Protein AF-A0A7X8YFA8-F1 (afdb_monomer_lite)

Sequence (242 aa):
MPSLPRLALPHRLYGRLEQTARQWGIDAADVLELHTTALLDPQTEDEERELAQATEVISRYWEGDGVELSDLQKDVGHHDVAILRMGPVVTEAVHYGEEAEDPELPRTKFPLDQPRGGYSRRWMGMAVGDSPEEVWQAARGYWRLKPNLNYLVPSRFGYAPYVFRVGEWISFSSTKFYAGSGWLIDLDNRQRHRLLEPQQGTHLSALGDPEAAEPADLEVAAAMADQLLRLGPRGTNPVIRL

Secondary structure (DSSP, 8-state):
-PPPPP----HHHHHHHHHHHHHHTS-HHHHHHHHHHTTS---SHHHHHHHHHHHHHHHHHHHT--EEHHHHHHHHTTS-EEEEE-B------SS-SS----TT-----------TT----TT-B--TT--HHHHHHHHT--BSS----SEEEEEBTTEE---EEEEEEEEEETTEEEEEEEEEEETTTTEEEEEPPPPTT--S--EEEEEEPPHHHHHHHHHHTTEEEE--S--S--EEE-

Foldseek 3Di:
DDDDDDDDDDPVVQVVLVVLCVLLLEASVLSVVLVVLLVDDDPDPLSVLLNVLSVVVVVCSVVSFADEPVVCCVQQVVAFEKEFAADDPDPPPPDPPDDDPDPDDDDDDDDDPQPVPADPWDQSHDRSSDDPQSNLLSQQTKDQDQSPHQWYFYDGSQWGAWIKGADDWDDPDPGIIGRPWIWTQDLVVQWIWTFACDDPPDSTTDTHDIDHHDPSSNSSCVNHHRGRYSNHYDDSDSMDTD

Structure (mmCIF, N/CA/C/O backbone):
data_AF-A0A7X8YFA8-F1
#
_entry.id   AF-A0A7X8YFA8-F1
#
loop_
_atom_site.group_PDB
_atom_site.id
_atom_site.type_symbol
_atom_site.label_atom_id
_atom_site.label_alt_id
_atom_site.label_comp_id
_atom_site.label_asym_id
_atom_site.label_entity_id
_atom_site.label_seq_id
_atom_site.pdbx_PDB_ins_code
_atom_site.Cartn_x
_atom_site.Cartn_y
_atom_site.Cartn_z
_atom_site.occupancy
_atom_site.B_iso_or_equiv
_atom_site.auth_seq_id
_atom_site.auth_comp_id
_atom_site.auth_asym_id
_atom_site.auth_atom_id
_atom_site.pdbx_PDB_model_num
ATOM 1 N N . MET A 1 1 ? 6.538 15.213 -28.857 1.00 42.25 1 MET A N 1
ATOM 2 C CA . MET A 1 1 ? 7.175 14.016 -28.273 1.00 42.25 1 MET A CA 1
ATOM 3 C C . MET A 1 1 ? 6.832 12.812 -29.137 1.00 42.25 1 MET A C 1
ATOM 5 O O . MET A 1 1 ? 5.666 12.700 -29.508 1.00 42.25 1 MET A O 1
ATOM 9 N N . PRO A 1 2 ? 7.804 11.973 -29.527 1.00 39.84 2 PRO A N 1
ATOM 10 C CA . PRO A 1 2 ? 7.511 10.715 -30.209 1.00 39.84 2 PRO A CA 1
ATOM 11 C C . PRO A 1 2 ? 6.705 9.809 -29.269 1.00 39.84 2 PRO A C 1
ATOM 13 O O . PRO A 1 2 ? 7.019 9.705 -28.086 1.00 39.84 2 PRO A O 1
ATOM 16 N N . SER A 1 3 ? 5.637 9.193 -29.776 1.00 46.00 3 SER A N 1
ATOM 17 C CA . SER A 1 3 ? 4.867 8.203 -29.020 1.00 46.00 3 SER A CA 1
ATOM 18 C C . SER A 1 3 ? 5.777 7.039 -28.638 1.00 46.00 3 SER A C 1
ATOM 20 O O . SER A 1 3 ? 6.450 6.496 -29.519 1.00 46.00 3 SER A O 1
ATOM 22 N N . LEU A 1 4 ? 5.770 6.637 -27.364 1.00 49.59 4 LEU A N 1
ATOM 23 C CA . LEU A 1 4 ? 6.447 5.415 -26.935 1.00 49.59 4 LEU A CA 1
ATOM 24 C C . LEU A 1 4 ? 5.992 4.237 -27.818 1.00 49.59 4 LEU A C 1
ATOM 26 O O . LEU A 1 4 ? 4.801 4.141 -28.149 1.00 49.59 4 LEU A O 1
ATOM 30 N N . PRO A 1 5 ? 6.914 3.359 -28.240 1.00 58.44 5 PRO A N 1
ATOM 31 C CA . PRO A 1 5 ? 6.567 2.213 -29.064 1.00 58.44 5 PRO A CA 1
ATOM 32 C C . PRO A 1 5 ? 5.579 1.318 -28.310 1.00 58.44 5 PRO A C 1
ATOM 34 O O . PRO A 1 5 ? 5.818 0.913 -27.175 1.00 58.44 5 PRO A O 1
ATOM 37 N N . ARG A 1 6 ? 4.445 1.005 -28.945 1.00 70.75 6 ARG A N 1
ATOM 38 C CA . ARG A 1 6 ? 3.500 0.017 -28.415 1.00 70.75 6 ARG A CA 1
ATOM 39 C C . ARG A 1 6 ? 4.117 -1.370 -28.567 1.00 70.75 6 ARG A C 1
ATOM 41 O O . ARG A 1 6 ? 4.454 -1.768 -29.681 1.00 70.75 6 ARG A O 1
ATOM 48 N N . LEU A 1 7 ? 4.240 -2.105 -27.466 1.00 75.06 7 LEU A N 1
ATOM 49 C CA . LEU A 1 7 ? 4.729 -3.479 -27.488 1.00 75.06 7 LEU A CA 1
ATOM 50 C C . LEU A 1 7 ? 3.625 -4.409 -28.011 1.00 75.06 7 LEU A C 1
ATOM 52 O O . LEU A 1 7 ? 2.580 -4.565 -27.382 1.00 75.06 7 LEU A O 1
ATOM 56 N N . ALA A 1 8 ? 3.849 -5.031 -29.168 1.00 81.88 8 ALA A N 1
ATOM 57 C CA . ALA A 1 8 ? 2.977 -6.087 -29.668 1.00 81.88 8 ALA A CA 1
ATOM 58 C C . ALA A 1 8 ? 3.393 -7.426 -29.047 1.00 81.88 8 ALA A C 1
ATOM 60 O O . ALA A 1 8 ? 4.491 -7.920 -29.302 1.00 81.88 8 ALA A O 1
ATOM 61 N N . LEU A 1 9 ? 2.512 -8.025 -28.244 1.00 82.50 9 LEU A N 1
ATOM 62 C CA . LEU A 1 9 ? 2.742 -9.348 -27.666 1.00 82.50 9 LEU A CA 1
ATOM 63 C C . LEU A 1 9 ? 2.163 -10.446 -28.575 1.00 82.50 9 LEU A C 1
ATOM 65 O O . LEU A 1 9 ? 1.018 -10.334 -29.022 1.00 82.50 9 LEU A O 1
ATOM 69 N N . PRO A 1 10 ? 2.898 -11.547 -28.823 1.00 91.12 10 PRO A N 1
ATOM 70 C CA . PRO A 1 10 ? 2.333 -12.749 -29.424 1.00 91.12 10 PRO A CA 1
ATOM 71 C C . PRO A 1 10 ? 1.088 -13.220 -28.662 1.00 91.12 10 PRO A C 1
ATOM 73 O O . PRO A 1 10 ? 1.108 -13.299 -27.434 1.00 91.12 10 PRO A O 1
ATOM 76 N N . HIS A 1 11 ? 0.032 -13.618 -29.379 1.00 86.12 11 HIS A N 1
ATOM 77 C CA . HIS A 1 11 ? -1.260 -13.995 -28.782 1.00 86.12 11 HIS A CA 1
ATOM 78 C C . HIS A 1 11 ? -1.143 -15.046 -27.662 1.00 86.12 11 HIS A C 1
ATOM 80 O O . HIS A 1 11 ? -1.817 -14.952 -26.642 1.00 86.12 11 HIS A O 1
ATOM 86 N N . ARG A 1 12 ? -0.229 -16.017 -27.807 1.00 90.38 12 ARG A N 1
ATOM 87 C CA . ARG A 1 12 ? 0.032 -17.035 -26.775 1.00 90.38 12 ARG A CA 1
ATOM 88 C C . ARG A 1 12 ? 0.602 -16.450 -25.480 1.00 90.38 12 ARG A C 1
ATOM 90 O O . ARG A 1 12 ? 0.260 -16.933 -24.408 1.00 90.38 12 ARG A O 1
ATOM 97 N N . LEU A 1 13 ? 1.478 -15.449 -25.576 1.00 90.06 13 LEU A N 1
ATOM 98 C CA . LEU A 1 13 ? 2.045 -14.785 -24.400 1.00 90.06 13 LEU A CA 1
ATOM 99 C C . LEU A 1 13 ? 0.993 -13.913 -23.724 1.00 90.06 13 LEU A C 1
ATOM 101 O O . LEU A 1 13 ? 0.855 -13.976 -22.508 1.00 90.06 13 LEU A O 1
ATOM 105 N N . TYR A 1 14 ? 0.199 -13.190 -24.515 1.00 89.56 14 TYR A N 1
ATOM 106 C CA . TYR A 1 14 ? -0.909 -12.402 -23.988 1.00 89.56 14 TYR A CA 1
ATOM 107 C C . TYR A 1 14 ? -1.932 -13.271 -23.240 1.00 89.56 14 TYR A C 1
ATOM 109 O O . TYR A 1 14 ? -2.271 -12.966 -22.104 1.00 89.56 14 TYR A O 1
ATOM 117 N N . GLY A 1 15 ? -2.337 -14.415 -23.806 1.00 91.25 15 GLY A N 1
ATOM 118 C CA . GLY A 1 15 ? -3.273 -15.327 -23.136 1.00 91.25 15 GLY A CA 1
ATOM 119 C C . GLY A 1 15 ? -2.741 -15.899 -21.814 1.00 91.25 15 GLY A C 1
ATOM 120 O O . GLY A 1 15 ? -3.505 -16.052 -20.864 1.00 91.25 15 GLY A O 1
ATOM 121 N N . ARG A 1 16 ? -1.429 -16.171 -21.718 1.00 94.19 16 ARG A N 1
ATOM 122 C CA . ARG A 1 16 ? -0.795 -16.579 -20.451 1.00 94.19 16 ARG A CA 1
ATOM 123 C C . ARG A 1 16 ? -0.769 -15.437 -19.440 1.00 94.19 16 ARG A C 1
ATOM 125 O O . ARG A 1 16 ? -1.089 -15.668 -18.283 1.00 94.19 16 ARG A O 1
ATOM 132 N N . LEU A 1 17 ? -0.439 -14.224 -19.882 1.00 93.69 17 LEU A N 1
ATOM 133 C CA . LEU A 1 17 ? -0.443 -13.030 -19.038 1.00 93.69 17 LEU A CA 1
ATOM 134 C C . LEU A 1 17 ? -1.838 -12.770 -18.448 1.00 93.69 17 LEU A C 1
ATOM 136 O O . LEU A 1 17 ? -1.967 -12.587 -17.244 1.00 93.69 17 LEU A O 1
ATOM 140 N N . GLU A 1 18 ? -2.892 -12.835 -19.265 1.00 93.62 18 GLU A N 1
ATOM 141 C CA . GLU A 1 18 ? -4.280 -12.696 -18.802 1.00 93.62 18 GLU A CA 1
ATOM 142 C C . GLU A 1 18 ? -4.719 -13.822 -17.858 1.00 93.62 18 GLU A C 1
ATOM 144 O O . GLU A 1 18 ? -5.580 -13.624 -16.999 1.00 93.62 18 GLU A O 1
ATOM 149 N N . GLN A 1 19 ? -4.192 -15.035 -18.036 1.00 95.12 19 GLN A N 1
ATOM 150 C CA . GLN A 1 19 ? -4.459 -16.144 -17.124 1.00 95.12 19 GLN A CA 1
ATOM 151 C C . GLN A 1 19 ? -3.799 -15.900 -15.763 1.00 95.12 19 GLN A C 1
ATOM 153 O O . GLN A 1 19 ? -4.477 -16.025 -14.746 1.00 95.12 19 GLN A O 1
ATOM 158 N N . THR A 1 20 ? -2.524 -15.501 -15.745 1.00 95.81 20 THR A N 1
ATOM 159 C CA . THR A 1 20 ? -1.804 -15.135 -14.518 1.00 95.81 20 THR A CA 1
ATOM 160 C C . THR A 1 20 ? -2.493 -13.973 -13.805 1.00 95.81 20 THR A C 1
ATOM 162 O O . THR A 1 20 ? -2.790 -14.076 -12.623 1.00 95.81 20 THR A O 1
ATOM 165 N N . ALA A 1 21 ? -2.852 -12.912 -14.532 1.00 94.81 21 ALA A N 1
ATOM 166 C CA . ALA A 1 21 ? -3.550 -11.751 -13.978 1.00 94.81 21 ALA A CA 1
ATOM 167 C C . ALA A 1 21 ? -4.880 -12.129 -13.308 1.00 94.81 21 ALA A C 1
ATOM 169 O O . ALA A 1 21 ? -5.174 -11.683 -12.202 1.00 94.81 21 ALA A O 1
ATOM 170 N N . ARG A 1 22 ? -5.660 -13.021 -13.935 1.00 94.75 22 ARG A N 1
ATOM 171 C CA . ARG A 1 22 ? -6.893 -13.558 -13.339 1.00 94.75 22 ARG A CA 1
ATOM 172 C C . ARG A 1 22 ? -6.633 -14.399 -12.096 1.00 94.75 22 ARG A C 1
ATOM 174 O O . ARG A 1 22 ? -7.399 -14.288 -11.149 1.00 94.75 22 ARG A O 1
ATOM 181 N N . GLN A 1 23 ? -5.589 -15.224 -12.102 1.00 95.12 23 GLN A N 1
ATOM 182 C CA . GLN A 1 23 ? -5.212 -16.036 -10.944 1.00 95.12 23 GLN A CA 1
ATOM 183 C C . GLN A 1 23 ? -4.785 -15.161 -9.759 1.00 95.12 23 GLN A C 1
ATOM 185 O O . GLN A 1 23 ? -5.165 -15.442 -8.630 1.00 95.12 23 GLN A O 1
ATOM 190 N N . TRP A 1 24 ? -4.019 -14.105 -10.022 1.00 95.75 24 TRP A N 1
ATOM 191 C CA . TRP A 1 24 ? -3.529 -13.171 -9.006 1.00 95.75 24 TRP A CA 1
ATOM 192 C C . TRP A 1 24 ? -4.568 -12.119 -8.610 1.00 95.75 24 TRP A C 1
ATOM 194 O O . TRP A 1 24 ? -4.376 -11.395 -7.642 1.00 95.75 24 TRP A O 1
ATOM 204 N N . GLY A 1 25 ? -5.675 -12.012 -9.350 1.00 94.69 25 GLY A N 1
ATOM 205 C CA . GLY A 1 25 ? -6.705 -11.013 -9.092 1.00 94.69 25 GLY A CA 1
ATOM 206 C C . GLY A 1 25 ? -6.229 -9.578 -9.333 1.00 94.69 25 GLY A C 1
ATOM 207 O O . GLY A 1 25 ? -6.668 -8.676 -8.624 1.00 94.69 25 GLY A O 1
ATOM 208 N N . ILE A 1 26 ? -5.358 -9.349 -10.321 1.00 92.88 26 ILE A N 1
ATOM 209 C CA . ILE A 1 26 ? -4.849 -8.018 -10.700 1.00 92.88 26 ILE A CA 1
ATOM 210 C C . ILE A 1 26 ? -4.916 -7.801 -12.220 1.00 92.88 26 ILE A C 1
ATOM 212 O O . ILE A 1 26 ? -5.414 -8.648 -12.962 1.00 92.88 26 ILE A O 1
ATOM 216 N N . ASP A 1 27 ? -4.469 -6.639 -12.701 1.00 90.69 27 ASP A N 1
ATOM 217 C CA . ASP A 1 27 ? -4.460 -6.322 -14.131 1.00 90.69 27 ASP A CA 1
ATOM 218 C C . ASP A 1 27 ? -3.286 -6.992 -14.871 1.00 90.69 27 ASP A C 1
ATOM 220 O O . ASP A 1 27 ? -2.201 -7.167 -14.321 1.00 90.69 27 ASP A O 1
ATOM 224 N N . ALA A 1 28 ? -3.465 -7.327 -16.150 1.00 89.75 28 ALA A N 1
ATOM 225 C CA . ALA A 1 28 ? -2.391 -7.882 -16.976 1.00 89.75 28 ALA A CA 1
ATOM 226 C C . ALA A 1 28 ? -1.212 -6.906 -17.137 1.00 89.75 28 ALA A C 1
ATOM 228 O O . ALA A 1 28 ? -0.062 -7.342 -17.199 1.00 89.75 28 ALA A O 1
ATOM 229 N N . ALA A 1 29 ? -1.486 -5.598 -17.179 1.00 87.00 29 ALA A N 1
ATOM 230 C CA . ALA A 1 29 ? -0.440 -4.581 -17.178 1.00 87.00 29 ALA A CA 1
ATOM 231 C C . ALA A 1 29 ? 0.346 -4.582 -15.858 1.00 87.00 29 ALA A C 1
ATOM 233 O O . ALA A 1 29 ? 1.568 -4.493 -15.892 1.00 87.00 29 ALA A O 1
ATOM 234 N N . ASP A 1 30 ? -0.344 -4.767 -14.727 1.00 90.62 30 ASP A N 1
ATOM 235 C CA . ASP A 1 30 ? 0.267 -4.827 -13.395 1.00 90.62 30 ASP A CA 1
ATOM 236 C C . ASP A 1 30 ? 1.191 -6.052 -13.269 1.00 90.62 30 ASP A C 1
ATOM 238 O O . ASP A 1 30 ? 2.312 -5.921 -12.790 1.00 90.62 30 ASP A O 1
ATOM 242 N N . VAL A 1 31 ? 0.775 -7.222 -13.780 1.00 93.44 31 VAL A N 1
ATOM 243 C CA . VAL A 1 31 ? 1.629 -8.428 -13.835 1.00 93.44 31 VAL A CA 1
ATOM 244 C C . VAL A 1 31 ? 2.893 -8.177 -14.659 1.00 93.44 31 VAL A C 1
ATOM 246 O O . VAL A 1 31 ? 3.991 -8.541 -14.240 1.00 93.44 31 VAL A O 1
ATOM 249 N N . LEU A 1 32 ? 2.747 -7.578 -15.845 1.00 92.00 32 LEU A N 1
ATOM 250 C CA . LEU A 1 32 ? 3.880 -7.306 -16.730 1.00 92.00 32 LEU A CA 1
ATOM 251 C C . LEU A 1 32 ? 4.855 -6.308 -16.098 1.00 92.00 32 LEU A C 1
ATOM 253 O O . LEU A 1 32 ? 6.065 -6.518 -16.164 1.00 92.00 32 LEU A O 1
ATOM 257 N N . GLU A 1 33 ? 4.333 -5.238 -15.506 1.00 90.25 33 GLU A N 1
ATOM 258 C CA . GLU A 1 33 ? 5.128 -4.203 -14.852 1.00 90.25 33 GLU A CA 1
ATOM 259 C C . GLU A 1 33 ? 5.884 -4.776 -13.652 1.00 90.25 33 GLU A C 1
ATOM 261 O O . GLU A 1 33 ? 7.105 -4.680 -13.622 1.00 90.25 33 GLU A O 1
ATOM 266 N N . LEU A 1 34 ? 5.194 -5.479 -12.749 1.00 93.56 34 LEU A N 1
ATOM 267 C CA .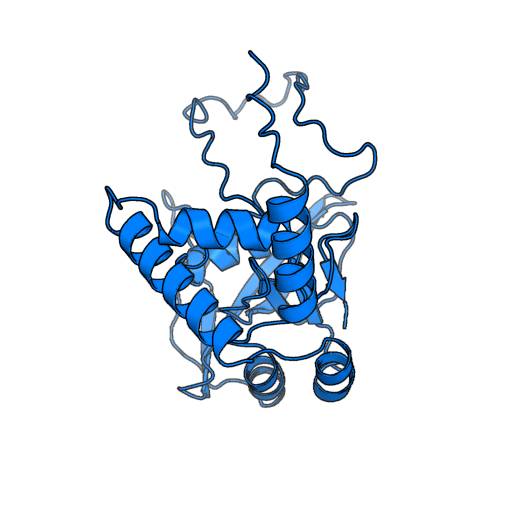 LEU A 1 34 ? 5.789 -6.121 -11.577 1.00 93.56 34 LEU A CA 1
ATOM 268 C C . LEU A 1 34 ? 6.917 -7.098 -11.957 1.00 93.56 34 LEU A C 1
ATOM 270 O O . LEU A 1 34 ? 8.011 -7.034 -11.399 1.00 93.56 34 LEU A O 1
ATOM 274 N N . HIS A 1 35 ? 6.688 -7.968 -12.948 1.00 94.75 35 HIS A N 1
ATOM 275 C CA . HIS A 1 35 ? 7.731 -8.872 -13.442 1.00 94.75 35 HIS A CA 1
ATOM 276 C C . HIS A 1 35 ? 8.899 -8.137 -14.091 1.00 94.75 35 HIS A C 1
ATOM 278 O O . HIS A 1 35 ? 10.032 -8.591 -13.975 1.00 94.75 35 HIS A O 1
ATOM 284 N N . THR A 1 36 ? 8.639 -7.038 -14.798 1.00 91.62 36 THR A N 1
ATOM 285 C CA . THR A 1 36 ? 9.711 -6.248 -15.407 1.00 91.62 36 THR A CA 1
ATOM 286 C C . THR A 1 36 ? 10.559 -5.604 -14.318 1.00 91.62 36 THR A C 1
ATOM 288 O O . THR A 1 36 ? 11.775 -5.736 -14.365 1.00 91.62 36 THR A O 1
ATOM 291 N N . THR A 1 37 ? 9.936 -5.003 -13.302 1.00 90.31 37 THR A N 1
ATOM 292 C CA . THR A 1 37 ? 10.620 -4.429 -12.137 1.00 90.31 37 THR A CA 1
ATOM 293 C C . THR A 1 37 ? 11.534 -5.446 -11.450 1.00 90.31 37 THR A C 1
ATOM 295 O O . THR A 1 37 ? 12.689 -5.139 -11.184 1.00 90.31 37 THR A O 1
ATOM 298 N N . ALA A 1 38 ? 11.069 -6.683 -11.256 1.00 93.31 38 ALA A N 1
ATOM 299 C CA . ALA A 1 38 ? 11.861 -7.755 -10.643 1.00 93.31 38 ALA A CA 1
ATOM 300 C C . ALA A 1 38 ? 12.995 -8.321 -11.534 1.00 93.31 38 ALA A C 1
ATOM 302 O O . ALA A 1 38 ? 13.726 -9.212 -11.104 1.00 93.31 38 ALA A O 1
ATOM 303 N N . LEU A 1 39 ? 13.123 -7.867 -12.787 1.00 92.12 39 LEU A N 1
ATOM 304 C CA . LEU A 1 39 ? 14.130 -8.339 -13.750 1.00 92.12 39 LEU A CA 1
ATOM 305 C C . LEU A 1 39 ? 15.151 -7.270 -14.154 1.00 92.12 39 LEU A C 1
ATOM 307 O O . LEU A 1 39 ? 16.132 -7.605 -14.822 1.00 92.12 39 LEU A O 1
ATOM 311 N N . LEU A 1 40 ? 14.906 -5.999 -13.831 1.00 88.56 40 LEU A N 1
ATOM 312 C CA . LEU A 1 40 ? 15.832 -4.916 -14.156 1.00 88.56 40 LEU A CA 1
ATOM 313 C C . LEU A 1 40 ? 17.072 -4.987 -13.259 1.00 88.56 40 LEU A C 1
ATOM 315 O O . LEU A 1 40 ? 16.991 -5.419 -12.120 1.00 88.56 40 LEU A O 1
ATOM 319 N N . ASP A 1 41 ? 18.224 -4.574 -13.780 1.00 91.12 41 ASP A N 1
ATOM 320 C CA . ASP A 1 41 ? 19.457 -4.492 -12.992 1.00 91.12 41 ASP A CA 1
ATOM 321 C C . ASP A 1 41 ? 19.460 -3.171 -12.203 1.00 91.12 41 ASP A C 1
ATOM 323 O O . ASP A 1 41 ? 19.496 -2.110 -12.841 1.00 91.12 41 ASP A O 1
ATOM 327 N N . PRO A 1 42 ? 19.381 -3.197 -10.860 1.00 90.94 42 PRO A N 1
ATOM 328 C CA . PRO A 1 42 ? 19.246 -1.984 -10.069 1.00 90.94 42 PRO A CA 1
ATOM 329 C C . PRO A 1 42 ? 20.544 -1.176 -10.114 1.00 90.94 42 PRO A C 1
ATOM 331 O O . PRO A 1 42 ? 21.641 -1.708 -9.957 1.00 90.94 42 PRO A O 1
ATOM 334 N N . GLN A 1 43 ? 20.422 0.129 -10.335 1.00 90.50 43 GLN A N 1
ATOM 335 C CA . GLN A 1 43 ? 21.544 1.070 -10.385 1.00 90.50 43 GLN A CA 1
ATOM 336 C C . GLN A 1 43 ? 21.643 1.929 -9.119 1.00 90.50 43 GLN A C 1
ATOM 338 O O . GLN A 1 43 ? 22.642 2.624 -8.917 1.00 90.50 43 GLN A O 1
ATOM 343 N N . THR A 1 44 ? 20.614 1.905 -8.272 1.00 89.81 44 THR A N 1
ATOM 344 C CA . THR A 1 44 ? 20.532 2.661 -7.017 1.00 89.81 44 THR A CA 1
ATOM 345 C C . THR A 1 44 ? 20.024 1.773 -5.881 1.00 89.81 44 THR A C 1
ATOM 347 O O . THR A 1 44 ? 19.406 0.738 -6.126 1.00 89.81 44 THR A O 1
ATOM 350 N N . GLU A 1 45 ? 20.250 2.187 -4.631 1.00 87.69 45 GLU A N 1
ATOM 351 C CA . GLU A 1 45 ? 19.710 1.483 -3.455 1.00 87.69 45 GLU A CA 1
ATOM 352 C C . GLU A 1 45 ? 18.174 1.453 -3.460 1.00 87.69 45 GLU A C 1
ATOM 354 O O . GLU A 1 45 ? 17.570 0.469 -3.042 1.00 87.69 45 GLU A O 1
ATOM 359 N N . ASP A 1 46 ? 17.526 2.511 -3.954 1.00 84.19 46 ASP A N 1
ATOM 360 C CA . ASP A 1 46 ? 16.065 2.578 -4.056 1.00 84.19 46 ASP A CA 1
ATOM 361 C C . ASP A 1 46 ? 15.540 1.567 -5.086 1.00 84.19 46 ASP A C 1
ATOM 363 O O . ASP A 1 46 ? 14.562 0.867 -4.832 1.00 84.19 46 ASP A O 1
ATOM 367 N N . GLU A 1 47 ? 16.230 1.430 -6.224 1.00 88.00 47 GLU A N 1
ATOM 368 C CA . GLU A 1 47 ? 15.918 0.413 -7.234 1.00 88.00 47 GLU A CA 1
ATOM 369 C C . GLU A 1 47 ? 16.182 -1.009 -6.719 1.00 88.00 47 GLU A C 1
ATOM 371 O O . GLU A 1 47 ? 15.436 -1.927 -7.054 1.00 88.00 47 GLU A O 1
ATOM 376 N N . GLU A 1 48 ? 17.201 -1.206 -5.879 1.00 92.06 48 GLU A N 1
ATOM 377 C CA . GLU A 1 48 ? 17.471 -2.495 -5.235 1.00 92.06 48 GLU A CA 1
ATOM 378 C C . GLU A 1 48 ? 16.352 -2.877 -4.253 1.00 92.06 48 GLU A C 1
ATOM 380 O O . GLU A 1 48 ? 15.878 -4.017 -4.274 1.00 92.06 48 GLU A O 1
ATOM 385 N N . ARG A 1 49 ? 15.863 -1.921 -3.446 1.00 91.31 49 ARG A N 1
ATOM 386 C CA . ARG A 1 49 ? 14.697 -2.131 -2.567 1.00 91.31 49 ARG A CA 1
ATOM 387 C C . ARG A 1 49 ? 13.433 -2.440 -3.367 1.00 91.31 49 ARG A C 1
ATOM 389 O O . ARG A 1 49 ? 12.714 -3.379 -3.027 1.00 91.31 49 ARG A O 1
ATOM 396 N N . GLU A 1 50 ? 13.185 -1.692 -4.440 1.00 91.69 50 GLU A N 1
ATOM 397 C CA . GLU A 1 50 ? 12.049 -1.916 -5.339 1.00 91.69 50 GLU A CA 1
ATOM 398 C C . GLU A 1 50 ? 12.098 -3.317 -5.971 1.00 91.69 50 GLU A C 1
ATOM 400 O O . GLU A 1 50 ? 11.092 -4.028 -5.975 1.00 91.69 50 GLU A O 1
ATOM 405 N N . LEU A 1 51 ? 13.266 -3.753 -6.458 1.00 94.62 51 LEU A N 1
ATOM 406 C CA . LEU A 1 51 ? 13.460 -5.089 -7.024 1.00 94.62 51 LEU A CA 1
ATOM 407 C C . LEU A 1 51 ? 13.222 -6.189 -5.991 1.00 94.62 51 LEU A C 1
ATOM 409 O O . LEU A 1 51 ? 12.529 -7.170 -6.285 1.00 94.62 51 LEU A O 1
ATOM 413 N N . ALA A 1 52 ? 13.799 -6.044 -4.796 1.00 95.81 52 ALA A N 1
ATOM 414 C CA . ALA A 1 52 ? 13.650 -7.017 -3.721 1.00 95.81 52 ALA A CA 1
ATOM 415 C C . ALA A 1 52 ? 12.172 -7.178 -3.341 1.00 95.81 52 ALA A C 1
ATOM 417 O O . ALA A 1 52 ? 11.657 -8.298 -3.312 1.00 95.81 52 ALA A O 1
ATOM 418 N N . GLN A 1 53 ? 11.462 -6.061 -3.160 1.00 96.31 53 GLN A N 1
ATOM 419 C CA . GLN A 1 53 ? 10.042 -6.077 -2.829 1.00 96.31 53 GLN A CA 1
ATOM 420 C C . GLN A 1 53 ? 9.183 -6.621 -3.978 1.00 96.31 53 GLN A C 1
ATOM 422 O O . GLN A 1 53 ? 8.262 -7.402 -3.743 1.00 96.31 53 GLN A O 1
ATOM 427 N N . ALA A 1 54 ? 9.481 -6.266 -5.230 1.00 96.75 54 ALA A N 1
ATOM 428 C CA . ALA A 1 54 ? 8.783 -6.812 -6.393 1.00 96.75 54 ALA A CA 1
ATOM 429 C C . ALA A 1 54 ? 8.945 -8.338 -6.489 1.00 96.75 54 ALA A C 1
ATOM 431 O O . ALA A 1 54 ? 7.980 -9.052 -6.768 1.00 96.75 54 ALA A O 1
ATOM 432 N N . THR A 1 55 ? 10.150 -8.844 -6.219 1.00 97.75 55 THR A N 1
ATOM 433 C CA . THR A 1 55 ? 10.448 -10.282 -6.204 1.00 97.75 55 THR A CA 1
ATOM 434 C C . THR A 1 55 ? 9.649 -11.006 -5.121 1.00 97.75 55 THR A C 1
ATOM 436 O O . THR A 1 55 ? 9.045 -12.042 -5.402 1.00 97.75 55 THR A O 1
ATOM 439 N N . GLU A 1 56 ? 9.582 -10.433 -3.920 1.00 97.56 56 GLU A N 1
ATOM 440 C CA . GLU A 1 56 ? 8.796 -10.972 -2.806 1.00 97.56 56 GLU A CA 1
ATOM 441 C C . GLU A 1 56 ? 7.297 -11.024 -3.136 1.00 97.56 56 GLU A C 1
ATOM 443 O O . GLU A 1 56 ? 6.656 -12.067 -3.009 1.00 97.56 56 GLU A O 1
ATOM 448 N N . VAL A 1 57 ? 6.740 -9.927 -3.663 1.00 97.81 57 VAL A N 1
ATOM 449 C CA . VAL A 1 57 ? 5.329 -9.859 -4.082 1.00 97.81 57 VAL A CA 1
ATOM 450 C C . VAL A 1 57 ? 5.013 -10.930 -5.134 1.00 97.81 57 VAL A C 1
ATOM 452 O O . VAL A 1 57 ? 3.968 -11.578 -5.063 1.00 97.81 57 VAL A O 1
ATOM 455 N N . ILE A 1 58 ? 5.916 -11.160 -6.094 1.00 97.94 58 ILE A N 1
ATOM 456 C CA . ILE A 1 58 ? 5.770 -12.237 -7.083 1.00 97.94 58 ILE A CA 1
ATOM 457 C C . ILE A 1 58 ? 5.775 -13.613 -6.403 1.00 97.94 58 ILE A C 1
ATOM 459 O O . ILE A 1 58 ? 4.941 -14.447 -6.760 1.00 97.94 58 ILE A O 1
ATOM 463 N N . SER A 1 59 ? 6.684 -13.868 -5.452 1.00 98.12 59 SER A N 1
ATOM 464 C CA . SER A 1 59 ? 6.753 -15.156 -4.738 1.00 98.12 59 SER A CA 1
ATOM 465 C C . SER A 1 59 ? 5.441 -15.462 -4.026 1.00 98.12 59 SER A C 1
ATOM 467 O O . SER A 1 59 ? 4.835 -16.505 -4.271 1.00 98.12 59 SER A O 1
ATOM 469 N N . ARG A 1 60 ? 4.932 -14.499 -3.255 1.00 98.00 60 ARG A N 1
ATOM 470 C CA . ARG A 1 60 ? 3.663 -14.616 -2.526 1.00 98.00 60 ARG A CA 1
ATOM 471 C C . ARG A 1 60 ? 2.487 -14.926 -3.455 1.00 98.00 60 ARG A C 1
ATOM 473 O O . ARG A 1 60 ? 1.689 -15.825 -3.189 1.00 98.00 60 ARG A O 1
ATOM 480 N N . TYR A 1 61 ? 2.411 -14.275 -4.617 1.00 97.38 61 TYR A N 1
ATOM 481 C CA . TYR A 1 61 ? 1.393 -14.614 -5.615 1.00 97.38 61 TYR A CA 1
ATOM 482 C C . TYR A 1 61 ? 1.507 -16.053 -6.146 1.00 97.38 61 TYR A C 1
ATOM 484 O O . TYR A 1 61 ? 0.484 -16.696 -6.407 1.00 97.38 61 TYR A O 1
ATOM 492 N N . TRP A 1 62 ? 2.723 -16.575 -6.324 1.00 96.75 62 TRP A N 1
ATOM 493 C CA . TRP A 1 62 ? 2.933 -17.970 -6.731 1.00 96.75 62 TRP A CA 1
ATOM 494 C C . TRP A 1 62 ? 2.597 -18.974 -5.630 1.00 96.75 62 TRP A C 1
ATOM 496 O O . TRP A 1 62 ? 2.131 -20.071 -5.941 1.00 96.75 62 TRP A O 1
ATOM 506 N N . GLU A 1 63 ? 2.779 -18.588 -4.371 1.00 96.75 63 GLU A N 1
ATOM 507 C CA . GLU A 1 63 ? 2.382 -19.360 -3.187 1.00 96.75 63 GLU A CA 1
ATOM 508 C C . GLU A 1 63 ? 0.858 -19.383 -2.986 1.00 96.75 63 GLU A C 1
ATOM 510 O O . GLU A 1 63 ? 0.328 -20.238 -2.276 1.00 96.75 63 GLU A O 1
ATOM 515 N N . GLY A 1 64 ? 0.135 -18.529 -3.716 1.00 94.25 64 GLY A N 1
ATOM 516 C CA . GLY A 1 64 ? -1.321 -18.475 -3.713 1.00 94.25 64 GLY A CA 1
ATOM 517 C C . GLY A 1 64 ? -1.891 -17.505 -2.686 1.00 94.25 64 GLY A C 1
ATOM 518 O O . GLY A 1 64 ? -3.104 -17.541 -2.456 1.00 94.25 64 GLY A O 1
ATOM 519 N N . ASP A 1 65 ? -1.054 -16.630 -2.126 1.00 95.00 65 ASP A N 1
ATOM 520 C CA . ASP A 1 65 ? -1.476 -15.579 -1.213 1.00 95.00 65 ASP A CA 1
ATOM 521 C C . ASP A 1 65 ? -2.526 -14.660 -1.853 1.00 95.00 65 ASP A C 1
ATOM 523 O O . ASP A 1 65 ? -2.721 -14.567 -3.076 1.00 95.00 65 ASP A O 1
ATOM 527 N N . GLY A 1 66 ? -3.224 -13.958 -0.974 1.00 94.25 66 GLY A N 1
ATOM 528 C CA . GLY A 1 66 ? -4.049 -12.821 -1.319 1.00 94.25 66 GLY A CA 1
ATOM 529 C C . GLY A 1 66 ? -5.469 -12.920 -0.800 1.00 94.25 66 GLY A C 1
ATOM 530 O O . GLY A 1 66 ? -6.079 -13.987 -0.755 1.00 94.25 66 GLY A O 1
ATOM 531 N N . VAL A 1 67 ? -5.986 -11.760 -0.419 1.00 96.44 67 VAL A N 1
ATOM 532 C CA . VAL A 1 67 ? -7.289 -11.589 0.204 1.00 96.44 67 VAL A CA 1
ATOM 533 C C . VAL A 1 67 ? -8.278 -11.084 -0.837 1.00 96.44 67 VAL A C 1
ATOM 535 O O . VAL A 1 67 ? -8.005 -10.138 -1.584 1.00 96.44 67 VAL A O 1
ATOM 538 N N . GLU A 1 68 ? -9.439 -11.727 -0.899 1.00 95.12 68 GLU A N 1
ATOM 539 C CA . GLU A 1 68 ? -10.520 -11.321 -1.789 1.00 95.12 68 GLU A CA 1
ATOM 540 C C . GLU A 1 68 ? -11.225 -10.074 -1.248 1.00 95.12 68 GLU A C 1
ATOM 542 O O . GLU A 1 68 ? -11.483 -9.938 -0.049 1.00 95.12 68 GLU A O 1
ATOM 547 N N . LEU A 1 69 ? -11.631 -9.178 -2.150 1.00 92.50 69 LEU A N 1
ATOM 548 C CA . LEU A 1 69 ? -12.325 -7.943 -1.773 1.00 92.50 69 LEU A CA 1
ATOM 549 C C . LEU A 1 69 ? -13.609 -8.203 -0.963 1.00 92.50 69 LEU A C 1
ATOM 551 O O . LEU A 1 69 ? -13.968 -7.418 -0.089 1.00 92.50 69 LEU A O 1
ATOM 555 N N . SER A 1 70 ? -14.300 -9.313 -1.237 1.00 93.62 70 SER A N 1
ATOM 556 C CA . SER A 1 70 ? -15.507 -9.703 -0.504 1.00 93.62 70 SER A CA 1
ATOM 557 C C . SER A 1 70 ? -15.248 -10.084 0.947 1.00 93.62 70 SER A C 1
ATOM 559 O O . SER A 1 70 ? -16.169 -9.990 1.754 1.00 93.62 70 SER A O 1
ATOM 561 N N . ASP A 1 71 ? -14.044 -10.550 1.269 1.00 95.00 71 ASP A N 1
ATOM 562 C CA . ASP A 1 71 ? -13.675 -10.900 2.638 1.00 95.00 71 ASP A CA 1
ATOM 563 C C . ASP A 1 71 ? -13.269 -9.636 3.397 1.00 95.00 71 ASP A C 1
ATOM 565 O O . ASP A 1 71 ? -13.831 -9.366 4.455 1.00 95.00 71 ASP A O 1
ATOM 569 N N . LEU A 1 72 ? -12.503 -8.743 2.759 1.00 94.62 72 LEU A N 1
ATOM 570 C CA . LEU A 1 72 ? -12.225 -7.400 3.290 1.00 94.62 72 LEU A CA 1
ATOM 571 C C . LEU A 1 72 ? -13.509 -6.615 3.600 1.00 94.62 72 LEU A C 1
ATOM 573 O O . LEU A 1 72 ? -13.614 -5.965 4.634 1.00 94.62 72 LEU A O 1
ATOM 577 N N . GLN A 1 73 ? -14.522 -6.694 2.735 1.00 93.94 73 GLN A N 1
ATOM 578 C CA . GLN A 1 73 ? -15.811 -6.038 2.967 1.00 93.94 73 GLN A CA 1
ATOM 579 C C . GLN A 1 73 ? -16.531 -6.565 4.222 1.00 93.94 73 GLN A C 1
ATOM 581 O O . GLN A 1 73 ? -17.252 -5.810 4.873 1.00 93.94 73 GLN A O 1
ATOM 586 N N . LYS A 1 74 ? -16.375 -7.852 4.557 1.00 93.25 74 LYS A N 1
ATOM 587 C CA . LYS A 1 74 ? -16.960 -8.437 5.775 1.00 93.25 74 LYS A CA 1
ATOM 588 C C . LYS A 1 74 ? -16.166 -8.022 7.007 1.00 93.25 74 LYS A C 1
ATOM 590 O O . LYS A 1 74 ? -16.776 -7.657 8.008 1.00 93.25 74 LYS A O 1
ATOM 595 N N . ASP A 1 75 ? -14.843 -8.066 6.901 1.00 92.31 75 ASP A N 1
ATOM 596 C CA . ASP A 1 75 ? -13.937 -7.864 8.027 1.00 92.31 75 ASP A CA 1
ATOM 597 C C . ASP A 1 75 ? -13.863 -6.388 8.417 1.00 92.31 75 ASP A C 1
ATOM 599 O O . ASP A 1 75 ? -13.962 -6.051 9.590 1.00 92.31 75 ASP A O 1
ATOM 603 N N . VAL A 1 76 ? -13.765 -5.487 7.433 1.00 94.94 76 VAL A N 1
ATOM 604 C CA . VAL A 1 76 ? -13.517 -4.059 7.677 1.00 94.94 76 VAL A CA 1
ATOM 605 C C . VAL A 1 76 ? -14.488 -3.111 6.979 1.00 94.94 76 VAL A C 1
ATOM 607 O O . VAL A 1 76 ? -14.332 -1.904 7.098 1.00 94.94 76 VAL A O 1
ATOM 610 N N . GLY A 1 77 ? -15.533 -3.600 6.304 1.00 88.44 77 GLY A N 1
ATOM 611 C CA . GLY A 1 77 ? -16.515 -2.739 5.616 1.00 88.44 77 GLY A CA 1
ATOM 612 C C . GLY A 1 77 ? -17.420 -1.910 6.536 1.00 88.44 77 GLY A C 1
ATOM 613 O O . GLY A 1 77 ? -18.282 -1.169 6.075 1.00 88.44 77 GLY A O 1
ATOM 614 N N . HIS A 1 78 ? -17.267 -2.059 7.851 1.00 91.94 78 HIS A N 1
ATOM 615 C CA . HIS A 1 78 ? -17.882 -1.178 8.841 1.00 91.94 78 HIS A CA 1
ATOM 616 C C . HIS A 1 78 ? -16.959 -0.015 9.249 1.00 91.94 78 HIS A C 1
ATOM 618 O O . HIS A 1 78 ? -17.401 0.902 9.942 1.00 91.94 78 HIS A O 1
ATOM 624 N N . HIS A 1 79 ? -15.698 -0.041 8.805 1.00 92.62 79 HIS A N 1
ATOM 625 C CA . HIS A 1 79 ? -14.747 1.059 8.896 1.00 92.62 79 HIS A CA 1
ATOM 626 C C . HIS A 1 79 ? -14.798 1.857 7.586 1.00 92.62 79 HIS A C 1
ATOM 628 O O . HIS A 1 79 ? -14.838 1.276 6.507 1.00 92.62 79 HIS A O 1
ATOM 634 N N . ASP A 1 80 ? -14.772 3.192 7.647 1.00 94.75 80 ASP A N 1
ATOM 635 C CA . ASP A 1 80 ? -14.719 4.037 6.443 1.00 94.75 80 ASP A CA 1
ATOM 636 C C . ASP A 1 80 ? -13.327 3.944 5.771 1.00 94.75 80 ASP A C 1
ATOM 638 O O . ASP A 1 80 ? -12.477 4.832 5.937 1.00 94.75 80 ASP A O 1
ATOM 642 N N . VAL A 1 81 ? -13.071 2.856 5.035 1.00 96.06 81 VAL A N 1
ATOM 643 C CA . VAL A 1 81 ? -11.777 2.531 4.411 1.00 96.06 81 VAL A CA 1
ATOM 644 C C . VAL A 1 81 ? -11.802 2.818 2.912 1.00 96.06 81 VAL A C 1
ATOM 646 O O . VAL A 1 81 ? -12.766 2.521 2.204 1.00 96.06 81 VAL A O 1
ATOM 649 N N . ALA A 1 82 ? -10.703 3.364 2.386 1.00 94.44 82 ALA A N 1
ATOM 650 C CA . ALA A 1 82 ? -10.461 3.366 0.950 1.00 94.44 82 ALA A CA 1
ATOM 651 C C . ALA A 1 82 ? -9.145 2.701 0.571 1.00 94.44 82 ALA A C 1
ATOM 653 O O . ALA A 1 82 ? -8.070 3.159 0.960 1.00 94.44 82 ALA A O 1
ATOM 654 N N . ILE A 1 83 ? -9.247 1.706 -0.306 1.00 94.88 83 ILE A N 1
ATOM 655 C CA . ILE A 1 83 ? -8.108 1.154 -1.029 1.00 94.88 83 ILE A CA 1
ATOM 656 C C . ILE A 1 83 ? -7.804 2.082 -2.207 1.00 94.88 83 ILE A C 1
ATOM 658 O O . ILE A 1 83 ? -8.681 2.386 -3.026 1.00 94.88 83 ILE A O 1
ATOM 662 N N . LEU A 1 84 ? -6.558 2.538 -2.299 1.00 92.25 84 LEU A N 1
ATOM 663 C CA . LEU A 1 84 ? -6.069 3.372 -3.392 1.00 92.25 84 LEU A CA 1
ATOM 664 C C . LEU A 1 84 ? -5.222 2.507 -4.319 1.00 92.25 84 LEU A C 1
ATOM 666 O O . LEU A 1 84 ? -4.165 2.028 -3.925 1.00 92.25 84 LEU A O 1
ATOM 670 N N . ARG A 1 85 ? -5.657 2.314 -5.563 1.00 90.38 85 ARG A N 1
ATOM 671 C CA . ARG A 1 85 ? -4.820 1.703 -6.598 1.00 90.38 85 ARG A CA 1
ATOM 672 C C . ARG A 1 85 ? -3.844 2.748 -7.124 1.00 90.38 85 ARG A C 1
ATOM 674 O O . ARG A 1 85 ? -4.205 3.581 -7.959 1.00 90.38 85 ARG A O 1
ATOM 681 N N . MET A 1 86 ? -2.629 2.709 -6.601 1.00 86.75 86 MET A N 1
ATOM 682 C CA . MET A 1 86 ? -1.536 3.603 -6.950 1.00 86.75 86 MET A CA 1
ATOM 683 C C . MET A 1 86 ? -0.938 3.198 -8.300 1.00 86.75 86 MET A C 1
ATOM 685 O O . MET A 1 86 ? -0.884 2.017 -8.657 1.00 86.75 86 MET A O 1
ATOM 689 N N . GLY A 1 87 ? -0.528 4.193 -9.081 1.00 83.75 87 GLY A N 1
ATOM 690 C CA . GLY A 1 87 ? 0.165 3.965 -10.345 1.00 83.75 87 GLY A CA 1
ATOM 691 C C . GLY A 1 87 ? 1.680 4.142 -10.221 1.00 83.75 87 GLY A C 1
ATOM 692 O O . GLY A 1 87 ? 2.209 4.285 -9.118 1.00 83.75 87 GLY A O 1
ATOM 693 N N . PRO A 1 88 ? 2.341 4.220 -11.386 1.00 77.69 88 PRO A N 1
ATOM 694 C CA . PRO A 1 88 ? 3.554 4.950 -11.666 1.00 77.69 88 PRO A CA 1
ATOM 695 C C . PRO A 1 88 ? 4.095 5.910 -10.623 1.00 77.69 88 PRO A C 1
ATOM 697 O O . PRO A 1 88 ? 3.451 6.950 -10.476 1.00 77.69 88 PRO A O 1
ATOM 700 N N . VAL A 1 89 ? 5.281 5.724 -10.038 1.00 68.56 89 VAL A N 1
ATOM 701 C CA . VAL A 1 89 ? 6.044 6.929 -9.669 1.00 68.56 89 VAL A CA 1
ATOM 702 C C . VAL A 1 89 ? 6.484 7.567 -10.985 1.00 68.56 89 VAL A C 1
ATOM 704 O O . VAL A 1 89 ? 7.262 6.988 -11.736 1.00 68.56 89 VAL A O 1
ATOM 707 N N . VAL A 1 90 ? 5.913 8.724 -11.322 1.00 60.34 90 VAL A N 1
ATOM 708 C CA . VAL A 1 90 ? 6.272 9.466 -12.538 1.00 60.34 90 VAL A CA 1
ATOM 709 C C . VAL A 1 90 ? 7.231 10.580 -12.142 1.00 60.34 90 VAL A C 1
ATOM 711 O O . VAL A 1 90 ? 6.809 11.670 -11.759 1.00 60.34 90 VAL A O 1
ATOM 714 N N . THR A 1 91 ? 8.527 10.299 -12.233 1.00 45.75 91 THR A N 1
ATOM 715 C CA . THR A 1 91 ? 9.621 11.253 -12.020 1.00 45.75 91 THR A CA 1
ATOM 716 C C . THR A 1 91 ? 9.922 12.052 -13.293 1.00 45.75 91 THR A C 1
ATOM 718 O O . THR A 1 91 ? 11.068 12.149 -13.722 1.00 45.75 91 THR A O 1
ATOM 721 N N . GLU A 1 92 ? 8.931 12.715 -13.906 1.00 37.97 92 GLU A N 1
ATOM 722 C CA . GLU A 1 92 ? 9.259 13.879 -14.754 1.00 37.97 92 GLU A CA 1
ATOM 723 C C . GLU A 1 92 ? 9.655 15.055 -13.843 1.00 37.97 92 GLU A C 1
ATOM 725 O O . GLU A 1 92 ? 8.988 16.081 -13.746 1.00 37.97 92 GLU A O 1
ATOM 730 N N . ALA A 1 93 ? 10.782 14.877 -13.156 1.00 32.06 93 ALA A N 1
ATOM 731 C CA . ALA A 1 93 ? 11.589 15.919 -12.557 1.00 32.06 93 ALA A CA 1
ATOM 732 C C . ALA A 1 93 ? 12.504 16.493 -13.650 1.00 32.06 93 ALA A C 1
ATOM 734 O O . ALA A 1 93 ? 13.725 16.383 -13.602 1.00 32.06 93 ALA A O 1
ATOM 735 N N . VAL A 1 94 ? 11.908 17.098 -14.678 1.00 32.25 94 VAL A N 1
ATOM 736 C CA . VAL A 1 94 ? 12.618 18.014 -15.575 1.00 32.25 94 VAL A CA 1
ATOM 737 C C . VAL A 1 94 ? 11.891 19.351 -15.474 1.00 32.25 94 VAL A C 1
ATOM 739 O O . VAL A 1 94 ? 10.833 19.531 -16.063 1.00 32.25 94 VAL A O 1
ATOM 742 N N . HIS A 1 95 ? 12.478 20.262 -14.689 1.00 30.73 95 HIS A N 1
ATOM 743 C CA . HIS A 1 95 ? 12.050 21.649 -14.439 1.00 30.73 95 HIS A CA 1
ATOM 744 C C . HIS A 1 95 ? 10.793 21.847 -13.576 1.00 30.73 95 HIS A C 1
ATOM 746 O O . HIS A 1 95 ? 9.748 22.260 -14.062 1.00 30.73 95 HIS A O 1
ATOM 752 N N . TYR A 1 96 ? 10.943 21.695 -12.260 1.00 34.41 96 TYR A N 1
ATOM 753 C CA . TYR A 1 96 ? 10.200 22.523 -11.298 1.00 34.41 96 TYR A CA 1
ATOM 754 C C . TYR A 1 96 ? 11.143 23.008 -10.189 1.00 34.41 96 TYR A C 1
ATOM 756 O O . TYR A 1 96 ? 10.897 22.833 -9.001 1.00 34.41 96 TYR A O 1
ATOM 764 N N . GLY A 1 97 ? 12.266 23.591 -10.612 1.00 29.53 97 GLY A N 1
ATOM 765 C CA . GLY A 1 97 ? 13.014 24.557 -9.818 1.00 29.53 97 GLY A CA 1
ATOM 766 C C . GLY A 1 97 ? 12.682 25.961 -10.331 1.00 29.53 97 GLY A C 1
ATOM 767 O O . GLY A 1 97 ? 12.705 26.181 -11.536 1.00 29.53 97 GLY A O 1
ATOM 768 N N . GLU A 1 98 ? 12.365 26.861 -9.402 1.00 29.55 98 GLU A N 1
ATOM 769 C CA . GLU A 1 98 ? 12.431 28.335 -9.498 1.00 29.55 98 GLU A CA 1
ATOM 770 C C . GLU A 1 98 ? 11.259 29.199 -10.007 1.00 29.55 98 GLU A C 1
ATOM 772 O O . GLU A 1 98 ? 11.282 30.384 -9.698 1.00 29.55 98 GLU A O 1
ATOM 777 N N . GLU A 1 99 ? 10.175 28.709 -10.616 1.00 32.66 99 GLU A N 1
ATOM 778 C CA . GLU A 1 99 ? 9.073 29.621 -11.017 1.00 32.66 99 GLU A CA 1
ATOM 779 C C . GLU A 1 99 ? 7.676 29.114 -10.628 1.00 32.66 99 GLU A C 1
ATOM 781 O O . GLU A 1 99 ? 6.960 28.493 -11.412 1.00 32.66 99 GLU A O 1
ATOM 786 N N . ALA A 1 100 ? 7.257 29.402 -9.393 1.00 35.81 100 ALA A N 1
ATOM 787 C CA . ALA A 1 100 ? 5.847 29.348 -8.996 1.00 35.81 100 ALA A CA 1
ATOM 788 C C . ALA A 1 100 ? 5.507 30.394 -7.916 1.00 35.81 100 ALA A C 1
ATOM 790 O O . ALA A 1 100 ? 4.792 30.100 -6.962 1.00 35.81 100 ALA A O 1
ATOM 791 N N . GLU A 1 101 ? 5.995 31.625 -8.091 1.00 35.12 101 GLU A N 1
ATOM 792 C CA . GLU A 1 101 ? 5.451 32.832 -7.444 1.00 35.12 101 GLU A CA 1
ATOM 793 C C . GLU A 1 101 ? 4.882 33.820 -8.481 1.00 35.12 101 GLU A C 1
ATOM 795 O O . GLU A 1 101 ? 4.963 35.030 -8.305 1.00 35.12 101 GLU A O 1
ATOM 800 N N . ASP A 1 102 ? 4.269 33.333 -9.567 1.00 32.75 102 ASP A N 1
ATOM 801 C CA . ASP A 1 102 ? 3.505 34.210 -10.466 1.00 32.75 102 ASP A CA 1
ATOM 802 C C . ASP A 1 102 ? 2.005 33.843 -10.462 1.00 32.75 102 ASP A C 1
ATOM 804 O O . ASP A 1 102 ? 1.619 32.783 -10.975 1.00 32.75 102 ASP A O 1
ATOM 808 N N . PRO A 1 103 ? 1.137 34.670 -9.846 1.00 36.44 103 PRO A N 1
ATOM 809 C CA . PRO A 1 103 ? -0.289 34.391 -9.718 1.00 36.44 103 PRO A CA 1
ATOM 810 C C . PRO A 1 103 ? -1.108 34.567 -11.014 1.00 36.44 103 PRO A C 1
ATOM 812 O O . PRO A 1 103 ? -2.308 34.282 -10.974 1.00 36.44 103 PRO A O 1
ATOM 815 N N . GLU A 1 104 ? -0.529 34.980 -12.154 1.00 33.59 104 GLU A N 1
ATOM 816 C CA . GLU A 1 104 ? -1.323 35.385 -13.336 1.00 33.59 104 GLU A CA 1
ATOM 817 C C . GLU A 1 104 ? -1.098 34.630 -14.668 1.00 33.59 104 GLU A C 1
ATOM 819 O O . GLU A 1 104 ? -1.775 34.944 -15.651 1.00 33.59 104 GLU A O 1
ATOM 824 N N . LEU A 1 105 ? -0.270 33.578 -14.759 1.00 31.17 105 LEU A N 1
ATOM 825 C CA . LEU A 1 105 ? -0.037 32.904 -16.056 1.00 31.17 105 LEU A CA 1
ATOM 826 C C . LEU A 1 105 ? -0.976 31.707 -16.373 1.00 31.17 105 LEU A C 1
ATOM 828 O O . LEU A 1 105 ? -1.230 30.832 -15.535 1.00 31.17 105 LEU A O 1
ATOM 832 N N . PRO A 1 106 ? -1.510 31.623 -17.615 1.00 29.86 106 PRO A N 1
ATOM 833 C CA . PRO A 1 106 ? -2.529 30.659 -18.013 1.00 29.86 106 PRO A CA 1
ATOM 834 C C . PRO A 1 106 ? -1.938 29.260 -18.210 1.00 29.86 106 PRO A C 1
ATOM 836 O O . PRO A 1 106 ? -1.046 29.038 -19.023 1.00 29.86 106 PRO A O 1
ATOM 839 N N . ARG A 1 107 ? -2.521 28.293 -17.493 1.00 36.62 107 ARG A N 1
ATOM 840 C CA . ARG A 1 107 ? -2.224 26.853 -17.547 1.00 36.62 107 ARG A CA 1
ATOM 841 C C . ARG A 1 107 ? -2.260 26.310 -18.980 1.00 36.62 107 ARG A C 1
ATOM 843 O O . ARG A 1 107 ? -3.312 25.878 -19.461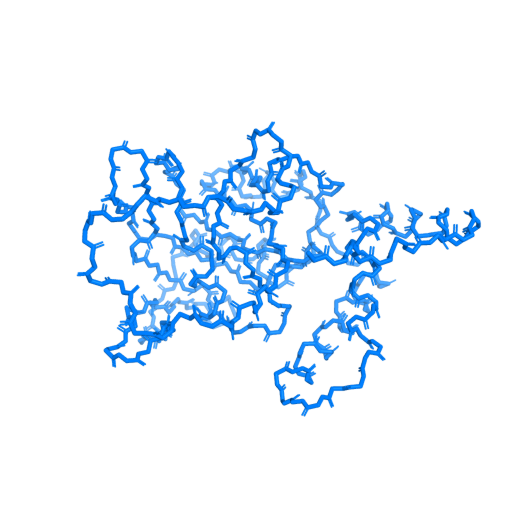 1.00 36.62 107 ARG A O 1
ATOM 850 N N . THR A 1 108 ? -1.116 26.258 -19.645 1.00 28.41 108 THR A N 1
ATOM 851 C CA . THR A 1 108 ? -0.953 25.530 -20.900 1.00 28.41 108 THR A CA 1
ATOM 852 C C . THR A 1 108 ? -1.003 24.031 -20.614 1.00 28.41 108 THR A C 1
ATOM 854 O O . THR A 1 108 ? -0.130 23.425 -20.002 1.00 28.41 108 THR A O 1
ATOM 857 N N . LYS A 1 109 ? -2.127 23.443 -21.024 1.00 39.50 109 LYS A N 1
ATOM 858 C CA . LYS A 1 109 ? -2.362 22.004 -21.119 1.00 39.50 109 LYS A CA 1
ATOM 859 C C . LYS A 1 109 ? -1.438 21.414 -22.185 1.00 39.50 109 LYS A C 1
ATOM 861 O O . LYS A 1 109 ? -1.552 21.810 -23.338 1.00 39.50 109 LYS A O 1
ATOM 866 N N . PHE A 1 110 ? -0.665 20.394 -21.832 1.00 28.97 110 PHE A N 1
ATOM 867 C CA . PHE A 1 110 ? -0.258 19.334 -22.759 1.00 28.97 110 PHE A CA 1
ATOM 868 C C . PHE A 1 110 ? -0.391 17.966 -22.063 1.00 28.97 110 PHE A C 1
ATOM 870 O O . PHE A 1 110 ? -0.473 17.912 -20.833 1.00 28.97 110 PHE A O 1
ATOM 877 N N . PRO A 1 111 ? -0.599 16.885 -22.833 1.00 29.38 111 PRO A N 1
ATOM 878 C CA . PRO A 1 111 ? -1.594 15.880 -22.530 1.00 29.38 111 PRO A CA 1
ATOM 879 C C . PRO A 1 111 ? -0.911 14.544 -22.255 1.00 29.38 111 PRO A C 1
ATOM 881 O O . PRO A 1 111 ? -0.443 13.873 -23.170 1.00 29.38 111 PRO A O 1
ATOM 884 N N . LEU A 1 112 ? -0.947 14.101 -21.005 1.00 36.97 112 LEU A N 1
ATOM 885 C CA . LEU A 1 112 ? -1.160 12.675 -20.804 1.00 36.97 112 LEU A CA 1
ATOM 886 C C . LEU A 1 112 ? -2.591 12.428 -21.280 1.00 36.97 112 LEU A C 1
ATOM 888 O O . LEU A 1 112 ? -3.491 13.159 -20.854 1.00 36.97 112 LEU A O 1
ATOM 892 N N . ASP A 1 113 ? -2.793 11.480 -22.195 1.00 33.91 113 ASP A N 1
ATOM 893 C CA . ASP A 1 113 ? -4.111 10.961 -22.572 1.00 33.91 113 ASP A CA 1
ATOM 894 C C . ASP A 1 113 ? -4.778 10.395 -21.305 1.00 33.91 113 ASP A C 1
ATOM 896 O O . ASP A 1 113 ? -4.790 9.200 -21.029 1.00 33.91 113 ASP A O 1
ATOM 900 N N . GLN A 1 114 ? -5.298 11.287 -20.465 1.00 38.47 114 GLN A N 1
ATOM 901 C CA . GLN A 1 114 ? -6.211 10.943 -19.401 1.00 38.47 114 GLN A CA 1
ATOM 902 C C . GLN A 1 114 ? -7.472 10.470 -20.119 1.00 38.47 114 GLN A C 1
ATOM 904 O O . GLN A 1 114 ? -7.987 11.222 -20.958 1.00 38.47 114 GLN A O 1
ATOM 909 N N . PRO A 1 115 ? -8.015 9.276 -19.819 1.00 30.83 115 PRO A N 1
ATOM 910 C CA . PRO A 1 115 ? -9.357 8.955 -20.269 1.00 30.83 115 PRO A CA 1
ATOM 911 C C . PRO A 1 115 ? -10.261 10.122 -19.861 1.00 30.83 115 PRO A C 1
ATOM 913 O O . PRO A 1 115 ? -10.306 10.518 -18.689 1.00 30.83 115 PRO A O 1
ATOM 916 N N . ARG A 1 116 ? -10.877 10.752 -20.871 1.00 31.00 116 ARG A N 1
ATOM 917 C CA . ARG A 1 116 ? -11.709 11.953 -20.740 1.00 31.00 116 ARG A CA 1
ATOM 918 C C . ARG A 1 116 ? -12.782 11.676 -19.680 1.00 31.00 116 ARG A C 1
ATOM 920 O O . ARG A 1 116 ? -13.768 11.015 -19.974 1.00 31.00 116 ARG A O 1
ATOM 927 N N . GLY A 1 117 ? -12.554 12.139 -18.447 1.00 26.67 117 GLY A N 1
ATOM 928 C CA . GLY A 1 117 ? -13.442 11.895 -17.300 1.00 26.67 117 GLY A CA 1
ATOM 929 C C . GLY A 1 117 ? -12.767 11.511 -15.973 1.00 26.67 117 GLY A C 1
ATOM 930 O O . GLY A 1 117 ? -13.445 11.505 -14.950 1.00 26.67 117 GLY A O 1
ATOM 931 N N . GLY A 1 118 ? -11.458 11.234 -15.940 1.00 32.41 118 GLY A N 1
ATOM 932 C CA . GLY A 1 118 ? -10.761 10.770 -14.729 1.00 32.41 118 GLY A CA 1
ATOM 933 C C . GLY A 1 118 ? -10.472 11.828 -13.646 1.00 32.41 118 GLY A C 1
ATOM 934 O O . GLY A 1 118 ? -10.340 13.033 -13.902 1.00 32.41 118 GLY A O 1
ATOM 935 N N . TYR A 1 119 ? -10.345 11.367 -12.398 1.00 34.47 119 TYR A N 1
ATOM 936 C CA . TYR A 1 119 ? -9.814 12.140 -11.271 1.00 34.47 119 TYR A CA 1
ATOM 937 C C . TYR A 1 119 ? -8.332 12.472 -11.522 1.00 34.47 119 TYR A C 1
ATOM 939 O O . TYR A 1 119 ? -7.470 11.616 -11.374 1.00 34.47 119 TYR A O 1
ATOM 947 N N . SER A 1 120 ? -8.013 13.720 -11.877 1.00 36.31 120 SER A N 1
ATOM 948 C CA . SER A 1 120 ? -6.618 14.189 -11.957 1.00 36.31 120 SER A CA 1
ATOM 949 C C . SER A 1 120 ? -6.031 14.301 -10.549 1.00 36.31 120 SER A C 1
ATOM 951 O O . SER A 1 120 ? -6.184 15.341 -9.904 1.00 36.31 120 SER A O 1
ATOM 953 N N . ARG A 1 121 ? -5.348 13.257 -10.084 1.00 54.22 121 ARG A N 1
ATOM 954 C CA . ARG A 1 121 ? -4.563 13.272 -8.849 1.00 54.22 121 ARG A CA 1
ATOM 955 C C . ARG A 1 121 ? -3.088 13.268 -9.237 1.00 54.22 121 ARG A C 1
ATOM 957 O O . ARG A 1 121 ? -2.505 12.223 -9.497 1.00 54.22 121 ARG A O 1
ATOM 964 N N . ARG A 1 122 ? -2.520 14.472 -9.370 1.00 44.34 122 ARG A N 1
ATOM 965 C CA . ARG A 1 122 ? -1.061 14.647 -9.427 1.00 44.34 122 ARG A CA 1
ATOM 966 C C . ARG A 1 122 ? -0.523 13.988 -8.147 1.00 44.34 122 ARG A C 1
ATOM 968 O O . ARG A 1 122 ? -1.128 14.238 -7.106 1.00 44.34 122 ARG A O 1
ATOM 975 N N . TRP A 1 123 ? 0.514 13.156 -8.242 1.00 54.00 123 TRP A N 1
ATOM 976 C CA . TRP A 1 123 ? 1.198 12.490 -7.115 1.00 54.00 123 TRP A CA 1
ATOM 977 C C . TRP A 1 123 ? 0.658 11.143 -6.589 1.00 54.00 123 TRP A C 1
ATOM 979 O O . TRP A 1 123 ? 1.207 10.663 -5.614 1.00 54.00 123 TRP A O 1
ATOM 989 N N . MET A 1 124 ? -0.323 10.464 -7.207 1.00 62.19 124 MET A N 1
ATOM 990 C CA . MET A 1 124 ? -0.650 9.066 -6.816 1.00 62.19 124 MET A CA 1
ATOM 991 C C . MET A 1 124 ? 0.275 8.033 -7.481 1.00 62.19 124 MET A C 1
ATOM 993 O O . MET A 1 124 ? -0.179 7.150 -8.218 1.00 62.19 124 MET A O 1
ATOM 997 N N . GLY A 1 125 ? 1.571 8.196 -7.249 1.00 76.56 125 GLY A N 1
ATOM 998 C CA . GLY A 1 125 ? 2.583 7.194 -7.547 1.00 76.56 125 GLY A CA 1
ATOM 999 C C . GLY A 1 125 ? 3.047 6.539 -6.257 1.00 76.56 125 GLY A C 1
ATOM 1000 O O . GLY A 1 125 ? 3.039 7.190 -5.222 1.00 76.56 125 GLY A O 1
ATOM 1001 N N . MET A 1 126 ? 3.406 5.268 -6.308 1.00 87.88 126 MET A N 1
ATOM 1002 C CA . MET A 1 126 ? 4.026 4.570 -5.176 1.00 87.88 126 MET A CA 1
ATOM 1003 C C . MET A 1 126 ? 4.865 3.450 -5.748 1.00 87.88 126 MET A C 1
ATOM 1005 O O . MET A 1 126 ? 4.265 2.621 -6.410 1.00 87.88 126 MET A O 1
ATOM 1009 N N . ALA A 1 127 ? 6.174 3.389 -5.563 1.00 89.00 127 ALA A N 1
ATOM 1010 C CA . ALA A 1 127 ? 6.948 2.176 -5.817 1.00 89.00 127 ALA A CA 1
ATOM 1011 C C . ALA A 1 127 ? 6.590 1.122 -4.752 1.00 89.00 127 ALA A C 1
ATOM 1013 O O . ALA A 1 127 ? 6.115 1.470 -3.672 1.00 89.00 127 ALA A O 1
ATOM 1014 N N . VAL A 1 128 ? 6.723 -0.171 -5.050 1.00 91.50 128 VAL A N 1
ATOM 1015 C CA . VAL A 1 128 ? 6.421 -1.193 -4.032 1.00 91.50 128 VAL A CA 1
ATOM 1016 C C . VAL A 1 128 ? 7.393 -1.146 -2.849 1.00 91.50 128 VAL A C 1
ATOM 1018 O O . VAL A 1 128 ? 6.978 -1.486 -1.747 1.00 91.50 128 VAL A O 1
ATOM 1021 N N . GLY A 1 129 ? 8.631 -0.692 -3.060 1.00 88.88 129 GLY A N 1
ATOM 1022 C CA . GLY A 1 129 ? 9.669 -0.498 -2.045 1.00 88.88 129 GLY A CA 1
ATOM 1023 C C . GLY A 1 129 ? 9.747 0.914 -1.449 1.00 88.88 129 GLY A C 1
ATOM 1024 O O . GLY A 1 129 ? 10.714 1.200 -0.740 1.00 88.88 129 GLY A O 1
ATOM 1025 N N . ASP A 1 130 ? 8.777 1.791 -1.739 1.00 90.88 130 ASP A N 1
ATOM 1026 C CA . ASP A 1 130 ? 8.692 3.120 -1.118 1.00 90.88 130 ASP A CA 1
ATOM 1027 C C . ASP A 1 130 ? 8.479 2.996 0.396 1.00 90.88 130 ASP A C 1
ATOM 1029 O O . ASP A 1 130 ? 7.742 2.133 0.876 1.00 90.88 130 ASP A O 1
ATOM 1033 N N . SER A 1 131 ? 9.074 3.916 1.149 1.00 91.38 131 SER A N 1
ATOM 1034 C CA . SER A 1 131 ? 8.872 4.052 2.593 1.00 91.38 131 SER A CA 1
ATOM 1035 C C . SER A 1 131 ? 7.443 4.502 2.945 1.00 91.38 131 SER A C 1
ATOM 1037 O O . SER A 1 131 ? 6.760 5.136 2.128 1.00 91.38 131 SER A O 1
ATOM 1039 N N . PRO A 1 132 ? 6.968 4.262 4.184 1.00 93.31 132 PRO A N 1
ATOM 1040 C CA . PRO A 1 132 ? 5.659 4.742 4.624 1.00 93.31 132 PRO A CA 1
ATOM 1041 C C . PRO A 1 132 ? 5.452 6.247 4.417 1.00 93.31 132 PRO A C 1
ATOM 1043 O O . PRO A 1 132 ? 4.347 6.691 4.102 1.00 93.31 132 PRO A O 1
ATOM 1046 N N . GLU A 1 133 ? 6.497 7.048 4.594 1.00 89.06 133 GLU A N 1
ATOM 1047 C CA . GLU A 1 133 ? 6.448 8.500 4.475 1.00 89.06 133 GLU A CA 1
ATOM 1048 C C . GLU A 1 133 ? 6.288 8.958 3.021 1.00 89.06 133 GLU A C 1
ATOM 1050 O O . GLU A 1 133 ? 5.499 9.870 2.754 1.00 89.06 133 GLU A O 1
ATOM 1055 N N . GLU A 1 134 ? 6.969 8.302 2.080 1.00 86.69 134 GLU A N 1
ATOM 1056 C CA . GLU A 1 134 ? 6.798 8.513 0.636 1.00 86.69 134 GLU A CA 1
ATOM 1057 C C . GLU A 1 134 ? 5.378 8.146 0.199 1.00 86.69 134 GLU A C 1
ATOM 1059 O O . GLU A 1 134 ? 4.670 8.954 -0.418 1.00 86.69 134 GLU A O 1
ATOM 1064 N N . VAL A 1 135 ? 4.914 6.964 0.614 1.00 90.50 135 VAL A N 1
ATOM 1065 C CA . VAL A 1 135 ? 3.571 6.480 0.289 1.00 90.50 135 VAL A CA 1
ATOM 1066 C C . VAL A 1 135 ? 2.494 7.385 0.886 1.00 90.50 135 VAL A C 1
ATOM 1068 O O . VAL A 1 135 ? 1.504 7.693 0.215 1.00 90.50 135 VAL A O 1
ATOM 1071 N N . TRP A 1 136 ? 2.671 7.868 2.119 1.00 89.75 136 TRP A N 1
ATOM 1072 C CA . TRP A 1 136 ? 1.741 8.808 2.743 1.00 89.75 136 TRP A CA 1
ATOM 1073 C C . TRP A 1 136 ? 1.614 10.108 1.947 1.00 89.75 136 TRP A C 1
ATOM 1075 O O . TRP A 1 136 ? 0.494 10.571 1.710 1.00 89.75 136 TRP A O 1
ATOM 1085 N N . GLN A 1 137 ? 2.730 10.691 1.497 1.00 83.12 137 GLN A N 1
ATOM 1086 C CA . GLN A 1 137 ? 2.699 11.932 0.715 1.00 83.12 137 GLN A CA 1
ATOM 1087 C C . GLN A 1 137 ? 1.925 11.762 -0.596 1.00 83.12 137 GLN A C 1
ATOM 1089 O O . GLN A 1 137 ? 1.155 12.648 -0.985 1.00 83.12 137 GLN A O 1
ATOM 1094 N N . ALA A 1 138 ? 2.052 10.600 -1.234 1.00 82.81 138 ALA A N 1
ATOM 1095 C CA . ALA A 1 138 ? 1.279 10.260 -2.419 1.00 82.81 138 ALA A CA 1
ATOM 1096 C C . ALA A 1 138 ? -0.214 10.021 -2.109 1.00 82.81 138 ALA A C 1
ATOM 1098 O O . ALA A 1 138 ? -1.108 10.529 -2.799 1.00 82.81 138 ALA A O 1
ATOM 1099 N N . ALA A 1 139 ? -0.503 9.265 -1.048 1.00 86.56 139 ALA A N 1
ATOM 1100 C CA . ALA A 1 139 ? -1.847 8.837 -0.668 1.00 86.56 139 ALA A CA 1
ATOM 1101 C C . ALA A 1 139 ? -2.721 9.976 -0.122 1.00 86.56 139 ALA A C 1
ATOM 1103 O O . ALA A 1 139 ? -3.923 10.036 -0.414 1.00 86.56 139 ALA A O 1
ATOM 1104 N N . ARG A 1 140 ? -2.130 10.912 0.633 1.00 83.19 140 ARG A N 1
ATOM 1105 C CA . ARG A 1 140 ? -2.850 12.021 1.283 1.00 83.19 140 ARG A CA 1
ATOM 1106 C C . ARG A 1 140 ? -3.404 13.066 0.314 1.00 83.19 140 ARG A C 1
ATOM 1108 O O . ARG A 1 140 ? -4.171 13.923 0.754 1.00 83.19 140 ARG A O 1
ATOM 1115 N N . GLY A 1 141 ? -3.007 12.996 -0.966 1.00 75.81 141 GLY A N 1
ATOM 1116 C CA . GLY A 1 141 ? -3.185 13.996 -2.028 1.00 75.81 141 GLY A CA 1
ATOM 1117 C C . GLY A 1 141 ? -4.617 14.484 -2.294 1.00 75.81 141 GLY A C 1
ATOM 1118 O O . GLY A 1 141 ? -5.555 14.191 -1.571 1.00 75.81 141 GLY A O 1
ATOM 1119 N N . TYR A 1 142 ? -4.824 15.284 -3.345 1.00 72.56 142 TYR A N 1
ATOM 1120 C CA . TYR A 1 142 ? -6.078 16.038 -3.505 1.00 72.56 142 TYR A CA 1
ATOM 1121 C C . TYR A 1 142 ? -7.300 15.202 -3.949 1.00 72.56 142 TYR A C 1
ATOM 1123 O O . TYR A 1 142 ? -7.358 14.666 -5.059 1.00 72.56 142 TYR A O 1
ATOM 11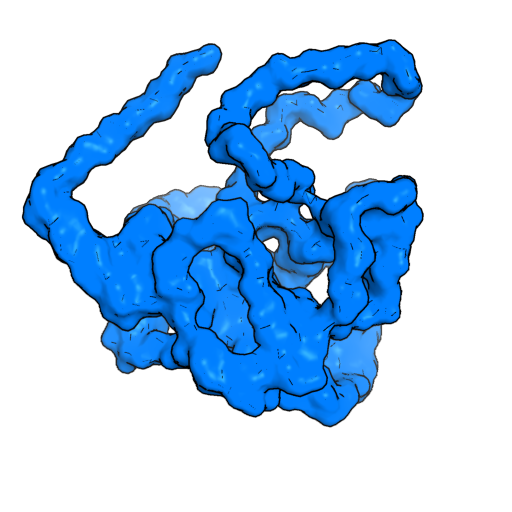31 N N . TRP A 1 143 ? -8.352 15.226 -3.132 1.00 78.69 143 TRP A N 1
ATOM 1132 C CA . TRP A 1 143 ? -9.674 14.638 -3.352 1.00 78.69 143 TRP A CA 1
ATOM 1133 C C . TRP A 1 143 ? -10.671 15.698 -3.824 1.00 78.69 143 TRP A C 1
ATOM 1135 O O . TRP A 1 143 ? -10.768 16.763 -3.225 1.00 78.69 143 TRP A O 1
ATOM 1145 N N . ARG A 1 144 ? -11.452 15.419 -4.880 1.00 72.00 144 ARG A N 1
ATOM 1146 C CA . ARG A 1 144 ? -12.440 16.384 -5.425 1.00 72.00 144 ARG A CA 1
ATOM 1147 C C . ARG A 1 144 ? -13.676 16.603 -4.537 1.00 72.00 144 ARG A C 1
ATOM 1149 O O . ARG A 1 144 ? -14.417 17.558 -4.729 1.00 72.00 144 ARG A O 1
ATOM 1156 N N . LEU A 1 145 ? -13.936 15.686 -3.613 1.00 72.38 145 LEU A N 1
ATOM 1157 C CA . LEU A 1 145 ? -15.029 15.745 -2.646 1.00 72.38 145 LEU A CA 1
ATOM 1158 C C . LEU A 1 145 ? -14.466 15.317 -1.297 1.00 72.38 145 LEU A C 1
ATOM 1160 O O . LEU A 1 145 ? -13.559 14.481 -1.275 1.00 72.38 145 LEU A O 1
ATOM 1164 N N . LYS A 1 146 ? -14.994 15.874 -0.199 1.00 78.25 146 LYS A N 1
ATOM 1165 C CA . LYS A 1 146 ? -14.586 15.460 1.144 1.00 78.25 146 LYS A CA 1
ATOM 1166 C C . LYS A 1 146 ? -14.934 13.982 1.295 1.00 78.25 146 LYS A C 1
ATOM 1168 O O . LYS A 1 146 ? -16.113 13.639 1.195 1.00 78.25 146 LYS A O 1
ATOM 1173 N N . PRO A 1 147 ? -13.943 13.105 1.487 1.00 77.44 147 PRO A N 1
ATOM 1174 C CA . PRO A 1 147 ? -14.222 11.689 1.431 1.00 77.44 147 PRO A CA 1
ATOM 1175 C C . PRO A 1 147 ? -14.837 11.190 2.749 1.00 77.44 147 PRO A C 1
ATOM 1177 O O . PRO A 1 147 ? -15.615 10.249 2.701 1.00 77.44 147 PRO A O 1
ATOM 1180 N N . ASN A 1 148 ? -14.599 11.835 3.898 1.00 84.00 148 ASN A N 1
ATOM 1181 C CA . ASN A 1 148 ? -15.038 11.317 5.208 1.00 84.00 148 ASN A CA 1
ATOM 1182 C C . ASN A 1 148 ? -14.584 9.859 5.413 1.00 84.00 148 ASN A C 1
ATOM 1184 O O . ASN A 1 148 ? -15.367 9.013 5.814 1.00 84.00 148 ASN A O 1
ATOM 1188 N N . LEU A 1 149 ? -13.338 9.570 5.036 1.00 91.62 149 LEU A N 1
ATOM 1189 C CA . LEU A 1 149 ? -12.708 8.276 5.272 1.00 91.62 149 LEU A CA 1
ATOM 1190 C C . LEU A 1 149 ? -11.851 8.364 6.523 1.00 91.62 149 LEU A C 1
ATOM 1192 O O . LEU A 1 149 ? -11.201 9.395 6.735 1.00 91.62 149 LEU A O 1
ATOM 1196 N N . ASN A 1 150 ? -11.809 7.273 7.274 1.00 95.94 150 ASN A N 1
ATOM 1197 C CA . ASN A 1 150 ? -10.959 7.132 8.449 1.00 95.94 150 ASN A CA 1
ATOM 1198 C C . ASN A 1 150 ? -9.645 6.439 8.093 1.00 95.94 150 ASN A C 1
ATOM 1200 O O . ASN A 1 150 ? -8.642 6.693 8.752 1.00 95.94 150 ASN A O 1
ATOM 1204 N N . TYR A 1 151 ? -9.625 5.633 7.024 1.00 97.56 151 TYR A N 1
ATOM 1205 C CA . TYR A 1 151 ? -8.436 4.892 6.612 1.00 97.56 151 TYR A CA 1
ATOM 1206 C C . TYR A 1 151 ? -8.141 5.025 5.120 1.00 97.56 151 TYR A C 1
ATOM 1208 O O . TYR A 1 151 ? -9.041 5.001 4.273 1.00 97.56 151 TYR A O 1
ATOM 1216 N N . LEU A 1 152 ? -6.853 5.135 4.804 1.00 96.38 152 LEU A N 1
ATOM 1217 C CA . LEU A 1 152 ? -6.311 5.032 3.455 1.00 96.38 152 LEU A CA 1
ATOM 1218 C C . LEU A 1 152 ? -5.395 3.813 3.393 1.00 96.38 152 LEU A C 1
ATOM 1220 O O . LEU A 1 152 ? -4.501 3.667 4.225 1.00 96.38 152 LEU A O 1
ATOM 1224 N N . VAL A 1 153 ? -5.601 2.977 2.380 1.00 97.38 153 VAL A N 1
ATOM 1225 C CA . VAL A 1 153 ? -4.806 1.771 2.130 1.00 97.38 153 VAL A CA 1
ATOM 1226 C C . VAL A 1 153 ? -4.242 1.845 0.714 1.00 97.38 153 VAL A C 1
ATOM 1228 O O . VAL A 1 153 ? -4.911 1.462 -0.252 1.00 97.38 153 VAL A O 1
ATOM 1231 N N . PRO A 1 154 ? -3.055 2.440 0.542 1.00 95.56 154 PRO A N 1
ATOM 1232 C CA . PRO A 1 154 ? -2.382 2.500 -0.745 1.00 95.56 154 PRO A CA 1
ATOM 1233 C C . PRO A 1 154 ? -1.962 1.104 -1.183 1.00 95.56 154 PRO A C 1
ATOM 1235 O O . PRO A 1 154 ? -1.471 0.313 -0.388 1.00 95.56 154 PRO A O 1
ATOM 1238 N N . SER A 1 155 ? -2.174 0.804 -2.459 1.00 95.38 155 SER A N 1
ATOM 1239 C CA . SER A 1 155 ? -1.835 -0.485 -3.044 1.00 95.38 155 SER A CA 1
ATOM 1240 C C . SER A 1 155 ? -1.222 -0.316 -4.426 1.00 95.38 155 SER A C 1
ATOM 1242 O O . SER A 1 155 ? -1.696 0.499 -5.222 1.00 95.38 155 SER A O 1
ATOM 1244 N N . ARG A 1 156 ? -0.212 -1.121 -4.754 1.00 93.19 156 ARG A N 1
ATOM 1245 C CA . ARG A 1 156 ? 0.332 -1.244 -6.113 1.00 93.19 156 ARG A CA 1
ATOM 1246 C C . ARG A 1 156 ? 0.474 -2.712 -6.460 1.00 93.19 156 ARG A C 1
ATOM 1248 O O . ARG A 1 156 ? 0.906 -3.507 -5.642 1.00 93.19 156 ARG A O 1
ATOM 1255 N N . PHE A 1 157 ? 0.032 -3.079 -7.663 1.00 93.00 157 PHE A N 1
ATOM 1256 C CA . PHE A 1 157 ? -0.054 -4.479 -8.098 1.00 93.00 157 PHE A CA 1
ATOM 1257 C C . PHE A 1 157 ? -0.846 -5.369 -7.122 1.00 93.00 157 PHE A C 1
ATOM 1259 O O . PHE A 1 157 ? -0.528 -6.540 -6.953 1.00 93.00 157 PHE A O 1
ATOM 1266 N N . GLY A 1 158 ? -1.846 -4.802 -6.437 1.00 93.94 158 GLY A N 1
ATOM 1267 C CA . GLY A 1 158 ? -2.603 -5.471 -5.375 1.00 93.94 158 GLY A CA 1
ATOM 1268 C C . GLY A 1 158 ? -1.894 -5.511 -4.018 1.00 93.94 158 GLY A C 1
ATOM 1269 O O . GLY A 1 158 ? -2.572 -5.650 -3.013 1.00 93.94 158 GLY A O 1
ATOM 1270 N N . TYR A 1 159 ? -0.580 -5.312 -3.946 1.00 97.44 159 TYR A N 1
ATOM 1271 C CA . TYR A 1 159 ? 0.161 -5.276 -2.687 1.00 97.44 159 TYR A CA 1
ATOM 1272 C C . TYR A 1 159 ? -0.114 -3.985 -1.907 1.00 97.44 159 TYR A C 1
ATOM 1274 O O . TYR A 1 159 ? 0.047 -2.893 -2.458 1.00 97.44 159 TYR A O 1
ATOM 1282 N N . ALA A 1 160 ? -0.537 -4.113 -0.649 1.00 97.44 160 ALA A N 1
ATOM 1283 C CA . ALA A 1 160 ? -0.854 -3.023 0.267 1.00 97.44 160 ALA A CA 1
ATOM 1284 C C . ALA A 1 160 ? 0.137 -3.006 1.448 1.00 97.44 160 ALA A C 1
ATOM 1286 O O . ALA A 1 160 ? -0.128 -3.631 2.473 1.00 97.44 160 ALA A O 1
ATOM 1287 N N . PRO A 1 161 ? 1.278 -2.301 1.332 1.00 96.94 161 PRO A N 1
ATOM 1288 C CA . PRO A 1 161 ? 2.323 -2.339 2.356 1.00 96.94 161 PRO A CA 1
ATOM 1289 C C . PRO A 1 161 ? 1.899 -1.659 3.662 1.00 96.94 161 PRO A C 1
ATOM 1291 O O . PRO A 1 161 ? 2.323 -2.064 4.739 1.00 96.94 161 PRO A O 1
ATOM 1294 N N . TYR A 1 162 ? 1.046 -0.632 3.581 1.00 97.81 162 TYR A N 1
ATOM 1295 C CA . TYR A 1 162 ? 0.753 0.249 4.710 1.00 97.81 162 TYR A CA 1
ATOM 1296 C C . TYR A 1 162 ? -0.738 0.542 4.848 1.00 97.81 162 TYR A C 1
ATOM 1298 O O . TYR A 1 162 ? -1.464 0.709 3.864 1.00 97.81 162 TYR A O 1
ATOM 1306 N N . VAL A 1 163 ? -1.169 0.700 6.098 1.00 98.25 163 VAL A N 1
ATOM 1307 C CA . VAL A 1 163 ? -2.485 1.229 6.459 1.00 98.25 163 VAL A CA 1
ATOM 1308 C C . VAL A 1 163 ? -2.288 2.547 7.192 1.00 98.25 163 VAL A C 1
ATOM 1310 O O . VAL A 1 163 ? -1.575 2.617 8.195 1.00 98.25 163 VAL A O 1
ATOM 1313 N N . PHE A 1 164 ? -2.948 3.593 6.700 1.00 97.88 164 PHE A N 1
ATOM 1314 C CA . PHE A 1 164 ? -2.906 4.916 7.307 1.00 97.88 164 PHE A CA 1
ATOM 1315 C C . PHE A 1 164 ? -4.254 5.284 7.904 1.00 97.88 164 PHE A C 1
ATOM 1317 O O . PHE A 1 164 ? -5.262 5.301 7.195 1.00 97.88 164 PHE A O 1
ATOM 1324 N N . ARG A 1 165 ? -4.267 5.671 9.180 1.00 97.50 165 ARG A N 1
ATOM 1325 C CA . ARG A 1 165 ? -5.414 6.355 9.784 1.00 97.50 165 ARG A CA 1
ATOM 1326 C C . ARG A 1 165 ? -5.350 7.837 9.439 1.00 97.50 165 ARG A C 1
ATOM 1328 O O . ARG A 1 165 ? -4.325 8.480 9.646 1.00 97.50 165 ARG A O 1
ATOM 1335 N N . VAL A 1 166 ? -6.452 8.404 8.969 1.00 95.12 166 VAL A N 1
ATOM 1336 C CA . VAL A 1 166 ? -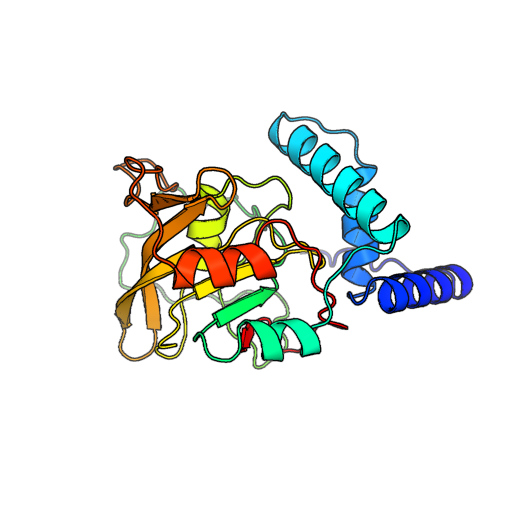6.585 9.841 8.715 1.00 95.12 166 VAL A CA 1
ATOM 1337 C C . VAL A 1 166 ? -7.084 10.540 9.975 1.00 95.12 166 VAL A C 1
ATOM 1339 O O . VAL A 1 166 ? -8.104 10.159 10.542 1.00 95.12 166 VAL A O 1
ATOM 1342 N N . GLY A 1 167 ? -6.379 11.586 10.406 1.00 92.06 167 GLY A N 1
ATOM 1343 C CA . GLY A 1 167 ? -6.797 12.419 11.535 1.00 92.06 167 GLY A CA 1
ATOM 1344 C C . GLY A 1 167 ? -7.760 13.513 11.136 1.00 92.06 167 GLY A C 1
ATOM 1345 O O . GLY A 1 167 ? -8.805 13.688 11.760 1.00 92.06 167 GLY A O 1
ATOM 1346 N N . GLU A 1 168 ? -7.438 14.233 10.067 1.00 89.81 168 GLU A N 1
ATOM 1347 C CA . GLU A 1 168 ? -8.294 15.308 9.592 1.00 89.81 168 GLU A CA 1
ATOM 1348 C C . GLU A 1 168 ? -8.241 15.481 8.077 1.00 89.81 168 GLU A C 1
ATOM 1350 O O . GLU A 1 168 ? -7.215 15.291 7.421 1.00 89.81 168 GLU A O 1
AT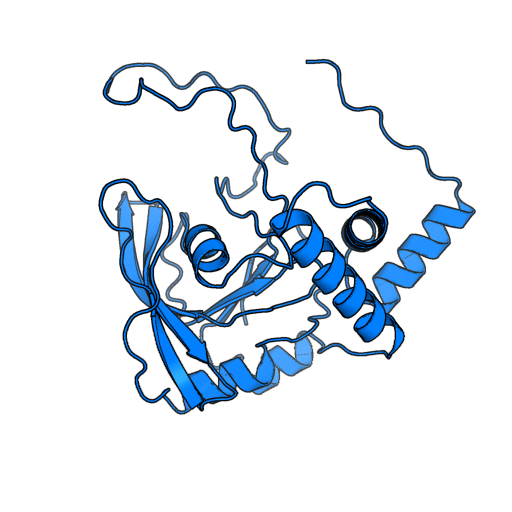OM 1355 N N . TRP A 1 169 ? -9.373 15.916 7.532 1.00 88.12 169 TRP A N 1
ATOM 1356 C CA . TRP A 1 169 ? -9.506 16.309 6.137 1.00 88.12 169 TRP A CA 1
ATOM 1357 C C . TRP A 1 169 ? -9.530 17.831 6.038 1.00 88.12 169 TRP A C 1
ATOM 1359 O O . TRP A 1 169 ? -10.501 18.463 6.462 1.00 88.12 169 TRP A O 1
ATOM 1369 N N . ILE A 1 170 ? -8.496 18.408 5.427 1.00 84.56 170 ILE A N 1
ATOM 1370 C CA . ILE A 1 170 ? -8.356 19.853 5.242 1.00 84.56 170 ILE A CA 1
ATOM 1371 C C . ILE A 1 170 ? -8.904 20.247 3.872 1.00 84.56 170 ILE A C 1
ATOM 1373 O O . ILE A 1 170 ? -8.613 19.622 2.851 1.00 84.56 170 ILE A O 1
ATOM 1377 N N . SER A 1 171 ? -9.710 21.307 3.846 1.00 83.38 171 SER A N 1
ATOM 1378 C CA . SER A 1 171 ? -10.184 21.928 2.610 1.00 83.38 171 SER A CA 1
ATOM 1379 C C . SER A 1 171 ? -9.099 22.837 2.037 1.00 83.38 171 SER A C 1
ATOM 1381 O O . SER A 1 171 ? -8.827 23.897 2.589 1.00 83.38 171 SER A O 1
ATOM 1383 N N . PHE A 1 172 ? -8.539 22.468 0.888 1.00 74.38 172 PHE A N 1
ATOM 1384 C CA . PHE A 1 172 ? -7.668 23.347 0.103 1.00 74.38 172 PHE A CA 1
ATOM 1385 C C . PHE A 1 172 ? -8.479 24.361 -0.720 1.00 74.38 172 PHE A C 1
ATOM 1387 O O . PHE A 1 172 ? -8.057 25.488 -0.952 1.00 74.38 172 PHE A O 1
ATOM 1394 N N . SER A 1 173 ? -9.663 23.958 -1.191 1.00 78.75 173 SER A N 1
ATOM 1395 C CA . SER A 1 173 ? -10.622 24.822 -1.892 1.00 78.75 173 SER A CA 1
ATOM 1396 C C . SER A 1 173 ? -12.034 24.257 -1.742 1.00 78.75 173 SER A C 1
ATOM 1398 O O . SER A 1 173 ? -12.189 23.119 -1.307 1.00 78.75 173 SER A O 1
ATOM 1400 N N . SER A 1 174 ? -13.056 24.974 -2.218 1.00 78.75 174 SER A N 1
ATOM 1401 C CA . SER A 1 174 ? -14.459 24.519 -2.192 1.00 78.75 174 SER A CA 1
ATOM 1402 C C . SER A 1 174 ? -14.709 23.134 -2.809 1.00 78.75 174 SER A C 1
ATOM 1404 O O . SER A 1 174 ? -15.730 22.513 -2.534 1.00 78.75 174 SER A O 1
ATOM 1406 N N . THR A 1 175 ? -13.789 22.642 -3.644 1.00 79.50 175 THR A N 1
ATOM 1407 C CA . THR A 1 175 ? -13.893 21.356 -4.350 1.00 79.50 175 THR A CA 1
ATOM 1408 C C . THR A 1 175 ? -12.639 20.495 -4.205 1.00 79.50 175 THR A C 1
ATOM 1410 O O . THR A 1 175 ? -12.429 19.581 -5.000 1.00 79.50 175 THR A O 1
ATOM 1413 N N . LYS A 1 176 ? -11.748 20.797 -3.250 1.00 79.88 176 LYS A N 1
ATOM 1414 C CA . LYS A 1 176 ? -10.516 20.017 -3.055 1.00 79.88 176 LYS A CA 1
ATOM 1415 C C . LYS A 1 176 ? -10.177 19.848 -1.588 1.00 79.88 176 LYS A C 1
ATOM 1417 O O . LYS A 1 176 ? -10.041 20.839 -0.877 1.00 79.88 176 LYS A O 1
ATOM 1422 N N . PHE A 1 177 ? -9.954 18.603 -1.196 1.00 83.25 177 PHE A N 1
ATOM 1423 C CA . PHE A 1 177 ? -9.605 18.197 0.158 1.00 83.25 177 PHE A CA 1
ATOM 1424 C C . PHE A 1 177 ? -8.330 17.363 0.139 1.00 83.25 177 PHE A C 1
ATOM 1426 O O . PHE A 1 177 ? -8.055 16.706 -0.859 1.00 83.25 177 PHE A O 1
ATOM 1433 N N . TYR A 1 178 ? -7.566 17.367 1.219 1.00 86.12 178 TYR A N 1
ATOM 1434 C CA . TYR A 1 178 ? -6.419 16.479 1.409 1.00 86.12 178 TYR A CA 1
ATOM 1435 C C . TYR A 1 178 ? -6.378 16.016 2.866 1.00 86.12 178 TYR A C 1
ATOM 1437 O O . TYR A 1 178 ? -6.991 16.654 3.729 1.00 86.12 178 TYR A O 1
ATOM 1445 N N . ALA A 1 179 ? -5.715 14.893 3.134 1.00 87.25 179 ALA A N 1
ATOM 1446 C CA . ALA A 1 179 ? -5.526 14.439 4.506 1.00 87.25 179 ALA A CA 1
ATOM 1447 C C . ALA A 1 179 ? -4.402 15.270 5.143 1.00 87.25 179 ALA A C 1
ATOM 1449 O O . ALA A 1 179 ? -3.250 15.224 4.707 1.00 87.25 179 ALA A O 1
ATOM 1450 N N . GLY A 1 180 ? -4.773 16.098 6.121 1.00 82.69 180 GLY A N 1
ATOM 1451 C CA . GLY A 1 180 ? -3.860 17.029 6.782 1.00 82.69 180 GLY A CA 1
ATOM 1452 C C . GLY A 1 180 ? -2.926 16.308 7.736 1.00 82.69 180 GLY A C 1
ATOM 1453 O O . GLY A 1 180 ? -1.716 16.432 7.644 1.00 82.69 180 GLY A O 1
ATOM 1454 N N . SER A 1 181 ? -3.498 15.476 8.597 1.00 87.94 181 SER A N 1
ATOM 1455 C CA . SER A 1 181 ? -2.761 14.654 9.547 1.00 87.94 181 SER A CA 1
ATOM 1456 C C . SER A 1 181 ? -3.178 13.194 9.434 1.00 87.94 181 SER A C 1
ATOM 1458 O O . SER A 1 181 ? -4.270 12.870 8.954 1.00 87.94 181 SER A O 1
ATOM 1460 N N . GLY A 1 182 ? -2.298 12.306 9.878 1.00 94.19 182 GLY A N 1
ATOM 1461 C CA . GLY A 1 182 ? -2.565 10.881 9.914 1.00 94.19 182 GLY A CA 1
ATOM 1462 C C . GLY A 1 182 ? -1.530 10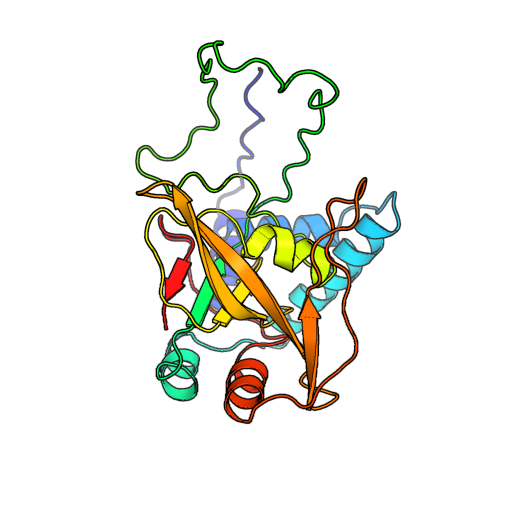.119 10.722 1.00 94.19 182 GLY A C 1
ATOM 1463 O O . GLY A 1 182 ? -0.567 10.697 11.234 1.00 94.19 182 GLY A O 1
ATOM 1464 N N . TRP A 1 183 ? -1.753 8.817 10.823 1.00 97.69 183 TRP A N 1
ATOM 1465 C CA . TRP A 1 183 ? -0.858 7.884 11.484 1.00 97.69 183 TRP A CA 1
ATOM 1466 C C . TRP A 1 183 ? -0.610 6.681 10.591 1.00 97.69 183 TRP A C 1
ATOM 1468 O O . TRP A 1 183 ? -1.549 6.157 9.993 1.00 97.69 183 TRP A O 1
ATOM 1478 N N . LEU A 1 184 ? 0.638 6.232 10.546 1.00 98.06 184 LEU A N 1
ATOM 1479 C CA . LEU A 1 184 ? 0.983 4.887 10.107 1.00 98.06 184 LEU A CA 1
ATOM 1480 C C . LEU A 1 184 ? 0.608 3.912 11.222 1.00 98.06 184 LEU A C 1
ATOM 1482 O O . LEU A 1 184 ? 0.972 4.149 12.375 1.00 98.06 184 LEU A O 1
ATOM 1486 N N . ILE A 1 185 ? -0.101 2.834 10.894 1.00 98.38 185 ILE A N 1
ATOM 1487 C CA . ILE A 1 185 ? -0.395 1.768 11.854 1.00 98.38 185 ILE A CA 1
ATOM 1488 C C . ILE A 1 185 ? 0.687 0.692 11.751 1.00 98.38 185 ILE A C 1
ATOM 1490 O O . ILE A 1 185 ? 0.853 0.081 10.700 1.00 98.38 185 ILE A O 1
ATOM 1494 N N . ASP A 1 186 ? 1.399 0.468 12.851 1.00 97.31 186 ASP A N 1
ATOM 1495 C CA . ASP A 1 186 ? 2.384 -0.598 13.014 1.00 97.31 186 ASP A CA 1
ATOM 1496 C C . ASP A 1 186 ? 1.713 -1.766 13.749 1.00 97.31 186 ASP A C 1
ATOM 1498 O O . ASP A 1 186 ? 1.503 -1.742 14.969 1.00 97.31 186 ASP A O 1
ATOM 1502 N N . LEU A 1 187 ? 1.314 -2.776 12.976 1.00 97.00 187 LEU A N 1
ATOM 1503 C CA . LEU A 1 187 ? 0.605 -3.941 13.493 1.00 97.00 187 LEU A CA 1
ATOM 1504 C C . LEU A 1 187 ? 1.498 -4.807 14.391 1.00 97.00 187 LEU A C 1
ATOM 1506 O O . LEU A 1 187 ? 1.027 -5.281 15.431 1.00 97.00 187 LEU A O 1
ATOM 1510 N N . ASP A 1 188 ? 2.766 -4.974 14.020 1.00 96.50 188 ASP A N 1
ATOM 1511 C CA . ASP A 1 188 ? 3.713 -5.864 14.696 1.00 96.50 188 ASP A CA 1
ATOM 1512 C C . ASP A 1 188 ? 4.002 -5.381 16.115 1.00 96.50 188 ASP A C 1
ATOM 1514 O O . ASP A 1 188 ? 3.957 -6.154 17.077 1.00 96.50 188 ASP A O 1
ATOM 1518 N N . ASN A 1 189 ? 4.208 -4.071 16.267 1.00 97.12 189 ASN A N 1
ATOM 1519 C CA . ASN A 1 189 ? 4.432 -3.451 17.570 1.00 97.12 189 ASN A CA 1
ATOM 1520 C C . ASN A 1 189 ? 3.132 -3.010 18.257 1.00 97.12 189 ASN A C 1
ATOM 1522 O O . ASN A 1 189 ? 3.159 -2.565 19.408 1.00 97.12 189 ASN A O 1
ATOM 1526 N N . ARG A 1 190 ? 1.981 -3.161 17.584 1.00 97.88 190 ARG A N 1
ATOM 1527 C CA . ARG A 1 190 ? 0.652 -2.701 18.028 1.00 97.88 190 ARG A CA 1
ATOM 1528 C C . ARG A 1 190 ? 0.637 -1.209 18.377 1.00 97.88 190 ARG A C 1
ATOM 1530 O O . ARG A 1 190 ? 0.001 -0.774 19.345 1.00 97.88 190 ARG A O 1
ATOM 1537 N N . GLN A 1 191 ? 1.370 -0.434 17.593 1.00 97.75 191 GLN A N 1
ATOM 1538 C CA . GLN A 1 191 ? 1.588 0.994 17.765 1.00 97.75 191 GLN A CA 1
ATOM 1539 C C . GLN A 1 191 ? 1.077 1.750 16.546 1.00 97.75 191 GLN A C 1
ATOM 1541 O O . GLN A 1 191 ? 0.745 1.182 15.508 1.00 97.75 191 GLN A O 1
ATOM 1546 N N . ARG A 1 192 ? 0.990 3.065 16.675 1.00 97.44 192 ARG A N 1
ATOM 1547 C CA . ARG A 1 192 ? 0.823 3.948 15.535 1.00 97.44 192 ARG A CA 1
ATOM 1548 C C . ARG A 1 192 ? 1.788 5.112 15.637 1.00 97.44 192 ARG A C 1
ATOM 1550 O O . ARG A 1 192 ? 2.030 5.640 16.721 1.00 97.44 192 ARG A O 1
ATOM 1557 N N . HIS A 1 193 ? 2.316 5.514 14.495 1.00 97.50 193 HIS A N 1
ATOM 1558 C CA . HIS A 1 193 ? 3.278 6.598 14.378 1.00 97.50 193 HIS A CA 1
ATOM 1559 C C . HIS A 1 193 ? 2.615 7.773 13.694 1.00 97.50 193 HIS A C 1
ATOM 1561 O O . HIS A 1 193 ? 2.099 7.647 12.582 1.00 97.50 193 HIS A O 1
ATOM 1567 N N . ARG A 1 194 ? 2.622 8.934 14.347 1.00 95.38 194 ARG A N 1
ATOM 1568 C CA . ARG A 1 194 ? 2.073 10.143 13.738 1.00 95.38 194 ARG A CA 1
ATOM 1569 C C . ARG A 1 194 ? 2.933 10.559 12.547 1.00 95.38 194 ARG A C 1
ATOM 1571 O O . ARG A 1 194 ? 4.140 10.703 12.689 1.00 95.38 194 ARG A O 1
ATOM 1578 N N . LEU A 1 195 ? 2.312 10.829 11.405 1.00 90.94 195 LEU A N 1
ATOM 1579 C CA . LEU A 1 195 ? 2.998 11.386 10.240 1.00 90.94 195 LEU A CA 1
ATOM 1580 C C . LEU A 1 195 ? 3.084 12.902 10.406 1.00 90.94 195 LEU A C 1
ATOM 1582 O O . LEU A 1 195 ? 2.076 13.611 10.339 1.00 90.94 195 LEU A O 1
ATOM 1586 N N . LEU A 1 196 ? 4.288 13.385 10.701 1.00 85.19 196 LEU A N 1
ATOM 1587 C CA . LEU A 1 196 ? 4.565 14.800 10.921 1.00 85.19 196 LEU A CA 1
ATOM 1588 C C . LEU A 1 196 ? 4.580 15.552 9.590 1.00 85.19 196 LEU A C 1
ATOM 1590 O O . LEU A 1 196 ? 4.885 14.983 8.540 1.00 85.19 196 LEU A O 1
ATOM 1594 N N . GLU A 1 197 ? 4.262 16.843 9.621 1.00 76.75 197 GLU A N 1
ATOM 1595 C CA . GLU A 1 197 ? 4.424 17.672 8.427 1.00 76.75 197 GLU A CA 1
ATOM 1596 C C . GLU A 1 197 ? 5.909 17.743 8.031 1.00 76.75 197 GLU A C 1
ATOM 1598 O O . GLU A 1 197 ? 6.774 17.775 8.917 1.00 76.75 197 GLU A O 1
ATOM 1603 N N . PRO A 1 198 ? 6.220 17.769 6.723 1.00 71.94 198 PRO A N 1
ATOM 1604 C CA . PRO A 1 198 ? 7.587 17.930 6.253 1.00 71.94 198 PRO A CA 1
ATOM 1605 C C . PRO A 1 198 ? 8.230 19.190 6.836 1.00 71.94 198 PRO A C 1
ATOM 1607 O O . PRO A 1 198 ? 7.607 20.254 6.913 1.00 71.94 198 PRO A O 1
ATOM 1610 N N . GLN A 1 199 ? 9.497 19.090 7.233 1.00 66.31 199 GLN A N 1
ATOM 1611 C CA . GLN A 1 199 ? 10.267 20.260 7.655 1.00 66.31 199 GLN A CA 1
ATOM 1612 C C . GLN A 1 199 ? 10.572 21.158 6.447 1.00 66.31 199 GLN A C 1
ATOM 1614 O O . GLN A 1 199 ? 10.585 20.696 5.302 1.00 66.31 199 GLN A O 1
ATOM 1619 N N . GLN A 1 200 ? 10.851 22.445 6.684 1.00 55.78 200 GLN A N 1
ATOM 1620 C CA . GLN A 1 200 ? 11.247 23.363 5.610 1.00 55.78 200 GLN A CA 1
ATOM 1621 C C . GLN A 1 200 ? 12.426 22.788 4.807 1.00 55.78 200 GLN A C 1
ATOM 1623 O O . GLN A 1 200 ? 13.447 22.419 5.380 1.00 55.78 200 GLN A O 1
ATOM 1628 N N . GLY A 1 201 ? 12.273 22.718 3.481 1.00 53.53 201 GLY A N 1
ATOM 1629 C CA . GLY A 1 201 ? 13.279 22.154 2.572 1.00 53.53 201 GLY A CA 1
ATOM 1630 C C . GLY A 1 201 ? 13.178 20.641 2.344 1.00 53.53 201 GLY A C 1
ATOM 1631 O O . GLY A 1 201 ? 13.965 20.103 1.573 1.00 53.53 201 GLY A O 1
ATOM 1632 N N . THR A 1 202 ? 12.207 19.959 2.959 1.00 60.09 202 THR A N 1
ATOM 1633 C CA . THR A 1 202 ? 11.933 18.530 2.739 1.00 60.09 202 THR A CA 1
ATOM 1634 C C . THR A 1 202 ? 10.511 18.324 2.224 1.00 60.09 202 THR A C 1
ATOM 1636 O O . THR A 1 202 ? 9.602 19.074 2.575 1.00 60.09 202 THR A O 1
ATOM 1639 N N . HIS A 1 203 ? 10.310 17.315 1.374 1.00 65.81 203 HIS A N 1
ATOM 1640 C CA . HIS A 1 203 ? 8.983 16.950 0.860 1.00 65.81 203 HIS A CA 1
ATOM 1641 C C . HIS A 1 203 ? 8.354 15.762 1.600 1.00 65.81 203 HIS A C 1
ATOM 1643 O O . HIS A 1 203 ? 7.161 15.516 1.439 1.00 65.81 203 HIS A O 1
ATOM 1649 N N . LEU A 1 204 ? 9.136 15.045 2.410 1.00 69.50 204 LEU A N 1
ATOM 1650 C CA . LEU A 1 204 ? 8.705 13.842 3.115 1.00 69.50 204 LEU A CA 1
ATOM 1651 C C . LEU A 1 204 ? 8.275 14.158 4.543 1.00 69.50 204 LEU A C 1
ATOM 1653 O O . LEU A 1 204 ? 8.864 15.000 5.220 1.00 69.50 204 LEU A O 1
ATOM 1657 N N . SER A 1 205 ? 7.232 13.461 4.989 1.00 75.25 205 SER A N 1
ATOM 1658 C CA . SER A 1 205 ? 6.879 13.425 6.407 1.00 75.25 205 SER A CA 1
ATOM 1659 C C . SER A 1 205 ? 7.972 12.704 7.190 1.00 75.25 205 SER A C 1
ATOM 1661 O O . SER A 1 205 ? 8.683 11.882 6.630 1.00 75.25 205 SER A O 1
ATOM 1663 N N . ALA A 1 206 ? 8.084 12.990 8.482 1.00 83.44 206 ALA A N 1
ATOM 1664 C CA . ALA A 1 206 ? 8.814 12.130 9.410 1.00 83.44 206 ALA A CA 1
ATOM 1665 C C . ALA A 1 206 ? 7.810 11.357 10.269 1.00 83.44 206 ALA A C 1
ATOM 1667 O O . ALA A 1 206 ? 6.719 11.865 10.555 1.00 83.44 206 ALA A O 1
ATOM 1668 N N . LEU A 1 207 ? 8.181 10.159 10.714 1.00 88.81 207 LEU A N 1
ATOM 1669 C CA . LEU A 1 207 ? 7.435 9.451 11.748 1.00 88.81 207 LEU A CA 1
ATOM 1670 C C . LEU A 1 207 ? 7.733 10.073 13.115 1.00 88.81 207 LEU A C 1
ATOM 1672 O O . LEU A 1 207 ? 8.884 10.215 13.524 1.00 88.81 207 LEU A O 1
ATOM 1676 N N . GLY A 1 208 ? 6.676 10.488 13.804 1.00 90.00 208 GLY A N 1
ATOM 1677 C CA . GLY A 1 208 ? 6.737 10.930 15.189 1.00 90.00 208 GLY A CA 1
ATOM 1678 C C . GLY A 1 208 ? 6.857 9.761 16.164 1.00 90.00 208 GLY A C 1
ATOM 1679 O O . GLY A 1 208 ? 6.863 8.588 15.774 1.00 90.00 208 GLY A O 1
ATOM 1680 N N . ASP A 1 209 ? 6.907 10.106 17.449 1.00 91.38 209 ASP A N 1
ATOM 1681 C CA . ASP A 1 209 ? 6.985 9.123 18.526 1.00 91.38 209 ASP A CA 1
ATOM 1682 C C . ASP A 1 209 ? 5.807 8.131 18.469 1.00 91.38 209 ASP A C 1
ATOM 1684 O O . ASP A 1 209 ? 4.672 8.537 18.176 1.00 91.38 209 ASP A O 1
ATOM 1688 N N . PRO A 1 210 ? 6.056 6.838 18.743 1.00 94.56 210 PRO A N 1
ATOM 1689 C CA . PRO A 1 210 ? 5.008 5.834 18.755 1.00 94.56 210 PRO A CA 1
ATOM 1690 C C . PRO A 1 210 ? 4.003 6.089 19.876 1.00 94.56 210 PRO A C 1
ATOM 1692 O O . PRO A 1 210 ? 4.361 6.385 21.019 1.00 94.56 210 PRO A O 1
ATOM 1695 N N . GLU A 1 211 ? 2.733 5.866 19.567 1.00 96.62 211 GLU A N 1
ATOM 1696 C CA . GLU A 1 211 ? 1.656 5.779 20.546 1.00 96.62 211 GLU A CA 1
ATOM 1697 C C . GLU A 1 211 ? 0.893 4.459 20.391 1.00 96.62 211 GLU A C 1
ATOM 1699 O O . GLU A 1 211 ? 1.006 3.771 19.378 1.00 96.62 211 GLU A O 1
ATOM 1704 N N . ALA A 1 212 ? 0.132 4.062 21.412 1.00 97.56 212 ALA A N 1
ATOM 1705 C CA . ALA A 1 212 ? -0.662 2.839 21.339 1.00 97.56 212 ALA A CA 1
ATOM 1706 C C . ALA A 1 212 ? -1.736 2.962 20.246 1.00 97.56 212 ALA A C 1
ATOM 1708 O O . ALA A 1 212 ? -2.489 3.938 20.222 1.00 97.56 212 ALA A O 1
ATOM 1709 N N . ALA A 1 213 ? -1.818 1.963 19.365 1.00 97.50 213 ALA A N 1
ATOM 1710 C CA . ALA A 1 213 ? -2.854 1.916 18.340 1.00 97.50 213 ALA A CA 1
ATOM 1711 C C . ALA A 1 213 ? -4.235 1.655 18.961 1.00 97.50 213 ALA A C 1
ATOM 1713 O O . ALA A 1 213 ? -4.369 0.912 19.940 1.00 97.50 213 ALA A O 1
ATOM 1714 N N . GLU A 1 214 ? -5.283 2.243 18.380 1.00 97.44 214 GLU A N 1
ATOM 1715 C CA . GLU A 1 214 ? -6.653 1.938 18.793 1.00 97.44 214 GLU A CA 1
ATOM 1716 C C . GLU A 1 214 ? -7.054 0.525 18.335 1.00 97.44 214 GLU A C 1
ATOM 1718 O O . GLU A 1 214 ? -6.546 0.038 17.325 1.00 97.44 214 GLU A O 1
ATOM 1723 N N . PRO A 1 215 ? -8.009 -0.144 19.009 1.00 97.56 215 PRO A N 1
ATOM 1724 C CA . PRO A 1 215 ? -8.480 -1.460 18.575 1.00 97.56 215 PRO A CA 1
ATOM 1725 C C . PRO A 1 215 ? -8.953 -1.498 17.113 1.00 97.56 215 PRO A C 1
ATOM 1727 O O . PRO A 1 215 ? -8.632 -2.447 16.407 1.00 97.56 215 PRO A O 1
ATOM 1730 N N . ALA A 1 216 ? -9.641 -0.446 16.652 1.00 97.19 216 ALA A N 1
ATOM 1731 C CA . ALA A 1 216 ? -10.070 -0.313 15.258 1.00 97.19 216 ALA A CA 1
ATOM 1732 C C . ALA A 1 216 ? -8.882 -0.201 14.285 1.00 97.19 216 ALA A C 1
ATOM 1734 O O . ALA A 1 216 ? -8.917 -0.775 13.203 1.00 97.19 216 ALA A O 1
ATOM 1735 N N . ASP A 1 217 ? -7.802 0.482 14.685 1.00 98.06 217 ASP A N 1
ATOM 1736 C CA . ASP A 1 217 ? -6.591 0.595 13.863 1.00 98.06 217 ASP A CA 1
ATOM 1737 C C . ASP A 1 217 ? -5.969 -0.785 13.635 1.00 98.06 217 ASP A C 1
ATOM 1739 O O . ASP A 1 217 ? -5.613 -1.135 12.512 1.00 98.06 217 ASP A O 1
ATOM 1743 N N . LEU A 1 218 ? -5.886 -1.583 14.702 1.00 98.31 218 LEU A N 1
ATOM 1744 C CA . LEU A 1 218 ? -5.332 -2.933 14.654 1.00 98.31 218 LEU A CA 1
ATOM 1745 C C . LEU A 1 218 ? -6.218 -3.902 13.868 1.00 98.31 218 LEU A C 1
ATOM 1747 O O . LEU A 1 218 ? -5.687 -4.787 13.209 1.00 98.31 218 LEU A O 1
ATOM 1751 N N . GLU A 1 219 ? -7.540 -3.741 13.921 1.00 97.62 219 GLU A N 1
ATOM 1752 C CA . GLU A 1 219 ? -8.479 -4.540 13.127 1.00 97.62 219 GLU A CA 1
ATOM 1753 C C . GLU A 1 219 ? -8.303 -4.275 11.627 1.00 97.62 219 GLU A C 1
ATOM 1755 O O . GLU A 1 219 ? -8.129 -5.216 10.852 1.00 97.62 219 GLU A O 1
ATOM 1760 N N . VAL A 1 220 ? -8.253 -3.000 11.221 1.00 98.00 220 VAL A N 1
ATOM 1761 C CA . VAL A 1 220 ? -8.031 -2.636 9.813 1.00 98.00 220 VAL A CA 1
ATOM 1762 C C . VAL A 1 220 ? -6.641 -3.065 9.344 1.00 98.00 220 VAL A C 1
ATOM 1764 O O . VAL A 1 220 ? -6.505 -3.633 8.260 1.00 98.00 220 VAL A O 1
ATOM 1767 N N . ALA A 1 221 ? -5.606 -2.836 10.156 1.00 97.94 221 ALA A N 1
ATOM 1768 C CA . ALA A 1 221 ? -4.245 -3.234 9.817 1.00 97.94 221 ALA A CA 1
ATOM 1769 C C . ALA A 1 221 ? -4.097 -4.758 9.710 1.00 97.94 221 ALA A C 1
ATOM 1771 O O . ALA A 1 221 ? -3.498 -5.226 8.750 1.00 97.94 221 ALA A O 1
ATOM 1772 N N . ALA A 1 222 ? -4.697 -5.539 10.612 1.00 97.38 222 ALA A N 1
ATOM 1773 C CA . ALA A 1 222 ? -4.658 -7.001 10.538 1.00 97.38 222 ALA A CA 1
ATOM 1774 C C . ALA A 1 222 ? -5.296 -7.556 9.258 1.00 97.38 222 ALA A C 1
ATOM 1776 O O . ALA A 1 222 ? -4.854 -8.585 8.753 1.00 97.38 222 ALA A O 1
ATOM 1777 N N . ALA A 1 223 ? -6.313 -6.878 8.724 1.00 97.12 223 ALA A N 1
ATOM 1778 C CA . ALA A 1 223 ? -6.968 -7.294 7.491 1.00 97.12 223 ALA A CA 1
ATOM 1779 C C . ALA A 1 223 ? -6.209 -6.880 6.216 1.00 97.12 223 ALA A C 1
ATOM 1781 O O . ALA A 1 223 ? -6.430 -7.485 5.168 1.00 97.12 223 ALA A O 1
ATOM 1782 N N . MET A 1 224 ? -5.376 -5.830 6.260 1.00 97.19 224 MET A N 1
ATOM 1783 C CA . MET A 1 224 ? -4.909 -5.162 5.031 1.00 97.19 224 MET A CA 1
ATOM 1784 C C . MET A 1 224 ? -3.424 -4.796 4.976 1.00 97.19 224 MET A C 1
ATOM 1786 O O . MET A 1 224 ? -2.906 -4.665 3.869 1.00 97.19 224 MET A O 1
ATOM 1790 N N . ALA A 1 225 ? -2.747 -4.589 6.107 1.00 97.00 225 ALA A N 1
ATOM 1791 C CA . ALA A 1 225 ? -1.330 -4.232 6.114 1.00 97.00 225 ALA A CA 1
ATOM 1792 C C . ALA A 1 225 ? -0.480 -5.430 5.673 1.00 97.00 225 ALA A C 1
ATOM 1794 O O . ALA A 1 225 ? -0.720 -6.556 6.109 1.00 97.00 225 ALA A O 1
ATOM 1795 N N . ASP A 1 226 ? 0.487 -5.172 4.794 1.00 97.25 226 ASP A N 1
ATOM 1796 C CA . ASP A 1 226 ? 1.348 -6.184 4.174 1.00 97.25 226 ASP A CA 1
ATOM 1797 C C . ASP A 1 226 ? 0.562 -7.319 3.471 1.00 97.25 226 ASP A C 1
ATOM 1799 O O . ASP A 1 226 ? 0.989 -8.472 3.403 1.00 97.25 226 ASP A O 1
ATOM 1803 N N . GLN A 1 227 ? -0.623 -7.020 2.926 1.00 97.62 227 GLN A N 1
ATOM 1804 C CA . GLN A 1 227 ? -1.452 -8.007 2.223 1.00 97.62 227 GLN A CA 1
ATOM 1805 C C . GLN A 1 227 ? -1.394 -7.856 0.703 1.00 97.62 227 GLN A C 1
ATOM 1807 O O . GLN A 1 227 ? -1.294 -6.752 0.162 1.00 97.62 227 GLN A O 1
ATOM 1812 N N . LEU A 1 228 ? -1.540 -8.980 -0.006 1.00 97.94 228 LEU A N 1
ATOM 1813 C CA . LEU A 1 228 ? -1.910 -8.976 -1.422 1.00 97.94 228 LEU A CA 1
ATOM 1814 C C . LEU A 1 228 ? -3.433 -8.899 -1.532 1.00 97.94 228 LEU A C 1
ATOM 1816 O O . LEU A 1 228 ? -4.149 -9.753 -1.020 1.00 97.94 228 LEU A O 1
ATOM 1820 N N . LEU A 1 229 ? -3.950 -7.883 -2.206 1.00 96.56 229 LEU A N 1
ATOM 1821 C CA . LEU A 1 229 ? -5.377 -7.659 -2.377 1.00 96.56 229 LEU A CA 1
ATOM 1822 C C . LEU A 1 229 ? -5.789 -8.043 -3.799 1.00 96.56 229 LEU A C 1
ATOM 1824 O O . LEU A 1 229 ? -5.302 -7.484 -4.786 1.00 96.56 229 LEU A O 1
ATOM 1828 N N . ARG A 1 230 ? -6.752 -8.957 -3.912 1.00 95.50 230 ARG A N 1
ATOM 1829 C CA . ARG A 1 230 ? -7.313 -9.396 -5.194 1.00 95.50 230 ARG A CA 1
ATOM 1830 C C . ARG A 1 230 ? -8.413 -8.440 -5.622 1.00 95.50 230 ARG A C 1
ATOM 1832 O O . ARG A 1 230 ? -9.605 -8.651 -5.410 1.00 95.50 230 ARG A O 1
ATOM 1839 N N . LEU A 1 231 ? -7.989 -7.318 -6.188 1.00 91.31 231 LEU A N 1
ATOM 1840 C CA . LEU A 1 231 ? -8.884 -6.220 -6.546 1.00 91.31 231 LEU A CA 1
ATOM 1841 C C . LEU A 1 231 ? -9.572 -6.435 -7.909 1.00 91.31 231 LEU A C 1
ATOM 1843 O O . LEU A 1 231 ? -10.506 -5.714 -8.264 1.00 91.31 231 LEU A O 1
ATOM 1847 N N . GLY A 1 232 ? -9.106 -7.394 -8.703 1.00 88.00 232 GLY A N 1
ATOM 1848 C CA . GLY A 1 232 ? -9.527 -7.607 -10.082 1.00 88.00 232 GLY A CA 1
ATOM 1849 C C . GLY A 1 232 ? -9.003 -6.525 -11.043 1.00 88.00 232 GLY A C 1
ATOM 1850 O O . GLY A 1 232 ? -8.188 -5.677 -10.660 1.00 88.00 232 GLY A O 1
ATOM 1851 N N . PRO A 1 233 ? -9.475 -6.511 -12.302 1.00 81.12 233 PRO A N 1
ATOM 1852 C CA . PRO A 1 233 ? -8.991 -5.589 -13.332 1.00 81.12 233 PRO A CA 1
ATOM 1853 C C . PRO A 1 233 ? -9.194 -4.117 -12.945 1.00 81.12 233 PRO A C 1
ATOM 1855 O O . PRO A 1 233 ? -10.115 -3.777 -12.193 1.00 81.12 233 PRO A O 1
ATOM 1858 N N . ARG A 1 234 ? -8.324 -3.226 -13.440 1.00 78.75 234 ARG A N 1
ATOM 1859 C CA . ARG A 1 234 ? -8.408 -1.791 -13.121 1.00 78.75 234 ARG A CA 1
ATOM 1860 C C . ARG A 1 234 ? -9.654 -1.167 -13.754 1.00 78.75 234 ARG A C 1
ATOM 1862 O O . ARG A 1 234 ? -9.834 -1.173 -14.968 1.00 78.75 234 ARG A O 1
ATOM 1869 N N . GLY A 1 235 ? -10.515 -0.596 -12.911 1.00 69.19 235 GLY A N 1
ATOM 1870 C CA . GLY A 1 235 ? -11.607 0.273 -13.343 1.00 69.19 235 GLY A CA 1
ATOM 1871 C C . GLY A 1 235 ? -11.130 1.698 -13.643 1.00 69.19 235 GLY A C 1
ATOM 1872 O O . GLY A 1 235 ? -9.981 2.063 -13.408 1.00 69.19 235 GLY A O 1
ATOM 1873 N N . THR A 1 236 ? -12.041 2.551 -14.112 1.00 69.81 236 THR A N 1
ATOM 1874 C CA . THR A 1 236 ? -11.769 3.989 -14.320 1.00 69.81 236 THR A CA 1
ATOM 1875 C C . THR A 1 236 ? -11.577 4.755 -13.011 1.00 69.81 236 THR A C 1
ATOM 1877 O O . THR A 1 236 ? -10.964 5.825 -13.006 1.00 69.81 236 THR A O 1
ATOM 1880 N N . ASN A 1 237 ? -12.110 4.227 -11.905 1.00 75.62 237 ASN A N 1
ATOM 1881 C CA . ASN A 1 237 ? -11.916 4.768 -10.570 1.00 75.62 237 ASN A CA 1
ATOM 1882 C C . ASN A 1 237 ? -10.804 3.984 -9.850 1.00 75.62 237 ASN A C 1
ATOM 1884 O O . ASN A 1 237 ? -10.998 2.803 -9.564 1.00 75.62 237 ASN A O 1
ATOM 1888 N N . PRO A 1 238 ? -9.667 4.622 -9.525 1.00 80.94 238 PRO A N 1
ATOM 1889 C CA . PRO A 1 238 ? -8.588 3.977 -8.782 1.00 80.94 238 PRO A CA 1
ATOM 1890 C C . PRO A 1 238 ? -8.910 3.806 -7.291 1.00 80.94 238 PRO A C 1
ATOM 1892 O O . PRO A 1 238 ? -8.130 3.192 -6.576 1.00 80.94 238 PRO A O 1
ATOM 1895 N N . VAL A 1 239 ? -10.025 4.357 -6.801 1.00 87.81 239 VAL A N 1
ATOM 1896 C CA . VAL A 1 239 ? -10.430 4.244 -5.398 1.00 87.81 239 VAL A CA 1
ATOM 1897 C C . VAL A 1 239 ? -11.532 3.212 -5.243 1.00 87.81 239 VAL A C 1
ATOM 1899 O O . VAL A 1 239 ? -12.600 3.352 -5.843 1.00 87.81 239 VAL A O 1
ATOM 1902 N N . ILE A 1 240 ? -11.296 2.236 -4.372 1.00 90.12 240 ILE A N 1
ATOM 1903 C CA . ILE A 1 240 ? -12.309 1.289 -3.912 1.00 90.12 240 ILE A CA 1
ATOM 1904 C C . ILE A 1 240 ? -12.656 1.656 -2.479 1.00 90.12 240 ILE A C 1
ATOM 1906 O O . ILE A 1 240 ? -11.769 1.782 -1.639 1.00 90.12 240 ILE A O 1
ATOM 1910 N N . ARG A 1 241 ? -13.943 1.856 -2.220 1.00 91.81 241 ARG A N 1
ATOM 1911 C CA . ARG A 1 241 ? -14.460 2.049 -0.868 1.00 91.81 241 ARG A CA 1
ATOM 1912 C C . ARG A 1 241 ? -14.999 0.729 -0.361 1.00 91.81 241 ARG A C 1
ATOM 1914 O O . ARG A 1 241 ? -15.711 0.071 -1.123 1.00 91.81 241 ARG A O 1
ATOM 1921 N N . LEU A 1 242 ? -14.636 0.399 0.869 1.00 90.94 242 LEU A N 1
ATOM 1922 C CA . LEU A 1 242 ? -15.254 -0.663 1.649 1.00 90.94 242 LEU A CA 1
ATOM 1923 C C . LEU A 1 242 ? -16.304 -0.042 2.568 1.00 90.94 242 LEU A C 1
ATOM 1925 O O . LEU A 1 242 ? -16.141 1.149 2.915 1.00 90.94 242 LEU A O 1
#

Organism: NCBI:txid1463632

pLDDT: mean 81.16, std 21.17, range [26.67, 98.38]

Radius of gyration: 18.8 Å; chains: 1; bounding box: 39×55×52 Å